Protein AF-0000000072535859 (afdb_homodimer)

Structure (mmCIF, N/CA/C/O backbone):
data_AF-0000000072535859-model_v1
#
loop_
_entity.id
_entity.type
_entity.pdbx_description
1 polymer Noggin
#
loop_
_atom_site.group_PDB
_atom_site.id
_atom_site.type_symbol
_atom_site.label_atom_id
_atom_site.label_alt_id
_atom_site.label_comp_id
_atom_site.label_asym_id
_atom_site.label_entity_id
_atom_site.label_seq_id
_atom_site.pdbx_PDB_ins_code
_atom_site.Cartn_x
_atom_site.Cartn_y
_atom_site.Cartn_z
_atom_site.occupancy
_atom_site.B_iso_or_equiv
_atom_site.auth_seq_id
_atom_site.auth_comp_id
_atom_site.auth_asym_id
_atom_site.auth_atom_id
_atom_site.pdbx_PDB_model_num
ATOM 1 N N . MET A 1 1 ? -1.59 -29.172 -15.984 1 89.69 1 MET A N 1
ATOM 2 C CA . MET A 1 1 ? -2.4 -30.266 -15.453 1 89.69 1 MET A CA 1
ATOM 3 C C . MET A 1 1 ? -1.827 -31.625 -15.859 1 89.69 1 MET A C 1
ATOM 5 O O . MET A 1 1 ? -1.022 -31.703 -16.781 1 89.69 1 MET A O 1
ATOM 9 N N . SER A 1 2 ? -2.076 -32.719 -14.914 1 86.5 2 SER A N 1
ATOM 10 C CA . SER A 1 2 ? -1.531 -34.031 -15.211 1 86.5 2 SER A CA 1
ATOM 11 C C . SER A 1 2 ? -2.514 -35.125 -14.828 1 86.5 2 SER A C 1
ATOM 13 O O . SER A 1 2 ? -3.219 -35.031 -13.828 1 86.5 2 SER A O 1
ATOM 15 N N . ILE A 1 3 ? -2.48 -36.125 -15.688 1 88.56 3 ILE A N 1
ATOM 16 C CA . ILE A 1 3 ? -3.369 -37.25 -15.43 1 88.56 3 ILE A CA 1
ATOM 17 C C . ILE A 1 3 ? -2.803 -38.094 -14.297 1 88.56 3 ILE A C 1
ATOM 19 O O . ILE A 1 3 ? -3.537 -38.531 -13.406 1 88.56 3 ILE A O 1
ATOM 23 N N . THR A 1 4 ? -1.446 -38.281 -14.398 1 86.69 4 THR A N 1
ATOM 24 C CA . THR A 1 4 ? -0.754 -39.062 -13.383 1 86.69 4 THR A CA 1
ATOM 25 C C . THR A 1 4 ? 0.005 -38.156 -12.422 1 86.69 4 THR A C 1
ATOM 27 O O . THR A 1 4 ? 0.188 -36.969 -12.695 1 86.69 4 THR A O 1
ATOM 30 N N . GLN A 1 5 ? 0.392 -38.75 -11.219 1 85.38 5 GLN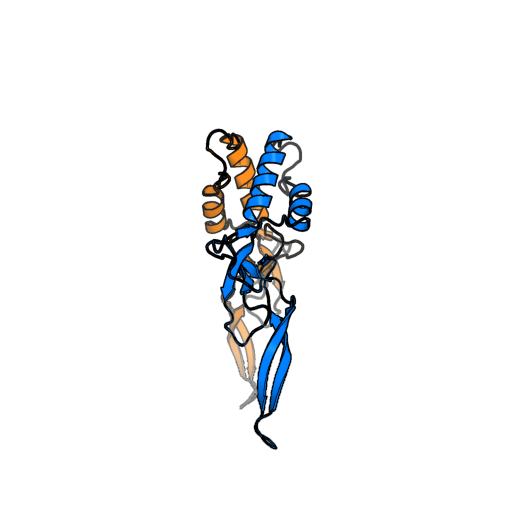 A N 1
ATOM 31 C CA . GLN A 1 5 ? 1.134 -38 -10.219 1 85.38 5 GLN A CA 1
ATOM 32 C C . GLN A 1 5 ? 2.447 -37.469 -10.789 1 85.38 5 GLN A C 1
ATOM 34 O O . GLN A 1 5 ? 3.262 -38.25 -11.297 1 85.38 5 GLN A O 1
ATOM 39 N N . PRO A 1 6 ? 2.482 -36.25 -10.688 1 83.81 6 PRO A N 1
ATOM 40 C CA . PRO A 1 6 ? 3.734 -35.656 -11.188 1 83.81 6 PRO A CA 1
ATOM 41 C C . PRO A 1 6 ? 4.949 -36.094 -10.359 1 83.81 6 PRO A C 1
ATOM 43 O O . PRO A 1 6 ? 4.816 -36.406 -9.172 1 83.81 6 PRO A O 1
ATOM 46 N N . VAL A 1 7 ? 6.07 -36.125 -10.977 1 77.25 7 VAL A N 1
ATOM 47 C CA . VAL A 1 7 ? 7.316 -36.594 -10.359 1 77.25 7 VAL A CA 1
ATOM 48 C C . VAL A 1 7 ? 7.762 -35.562 -9.312 1 77.25 7 VAL A C 1
ATOM 50 O O . VAL A 1 7 ? 8.172 -35.938 -8.211 1 77.25 7 VAL A O 1
ATOM 53 N N . HIS A 1 8 ? 7.762 -34.312 -9.672 1 69.5 8 HIS A N 1
ATOM 54 C CA . HIS A 1 8 ? 8.203 -33.312 -8.727 1 69.5 8 HIS A CA 1
ATOM 55 C C . HIS A 1 8 ? 7.016 -32.594 -8.086 1 69.5 8 HIS A C 1
ATOM 57 O O . HIS A 1 8 ? 6.461 -31.672 -8.664 1 69.5 8 HIS A O 1
ATOM 63 N N . ILE A 1 9 ? 6.555 -33.156 -7.023 1 67.44 9 ILE A N 1
ATOM 64 C CA . ILE A 1 9 ? 5.387 -32.656 -6.312 1 67.44 9 ILE A CA 1
ATOM 65 C C . ILE A 1 9 ? 5.801 -31.5 -5.391 1 67.44 9 ILE A C 1
ATOM 67 O O . ILE A 1 9 ? 4.953 -30.828 -4.797 1 67.44 9 ILE A O 1
ATOM 71 N N . HIS A 1 10 ? 7.137 -31.203 -5.531 1 66.31 10 HIS A N 1
ATOM 72 C CA . HIS A 1 10 ? 7.594 -30.172 -4.605 1 66.31 10 HIS A CA 1
ATOM 73 C C . HIS A 1 10 ? 7.234 -28.781 -5.113 1 66.31 10 HIS A C 1
ATOM 75 O O . HIS A 1 10 ? 6.941 -28.594 -6.301 1 66.31 10 HIS A O 1
ATOM 81 N N . GLU A 1 11 ? 7.137 -27.859 -4.207 1 71.31 11 GLU A N 1
ATOM 82 C CA . GLU A 1 11 ? 6.836 -26.453 -4.457 1 71.31 11 GLU A CA 1
ATOM 83 C C . GLU A 1 11 ? 7.793 -25.844 -5.484 1 71.31 11 GLU A C 1
ATOM 85 O O . GLU A 1 11 ? 9.008 -26.031 -5.379 1 71.31 11 GLU A O 1
ATOM 90 N N . ILE A 1 12 ? 7.176 -25.391 -6.648 1 74.56 12 ILE A N 1
ATOM 91 C CA . ILE A 1 12 ? 7.926 -24.625 -7.637 1 74.56 12 ILE A CA 1
ATOM 92 C C . ILE A 1 12 ? 7.641 -23.141 -7.469 1 74.56 12 ILE A C 1
ATOM 94 O O . ILE A 1 12 ? 6.48 -22.734 -7.363 1 74.56 12 ILE A O 1
ATOM 98 N N . VAL A 1 13 ? 8.703 -22.469 -7.219 1 74.69 13 VAL A N 1
ATOM 99 C CA . VAL A 1 13 ? 8.539 -21.031 -7.102 1 74.69 13 VAL A CA 1
ATOM 100 C C . VAL A 1 13 ? 8.812 -20.359 -8.453 1 74.69 13 VAL A C 1
ATOM 102 O O . VAL A 1 13 ? 9.844 -20.609 -9.078 1 74.69 13 VAL A O 1
ATOM 105 N N . SER A 1 14 ? 7.684 -19.812 -9.023 1 74.75 14 SER A N 1
ATOM 106 C CA . SER A 1 14 ? 7.844 -19.062 -10.266 1 74.75 14 SER A CA 1
ATOM 107 C C . SER A 1 14 ? 8.109 -17.594 -9.992 1 74.75 14 SER A C 1
ATOM 109 O O . SER A 1 14 ? 7.43 -16.969 -9.164 1 74.75 14 SER A O 1
ATOM 111 N N . ASN A 1 15 ? 9.273 -17.234 -10.547 1 66.38 15 ASN A N 1
ATOM 112 C CA . ASN A 1 15 ? 9.625 -15.828 -10.453 1 66.38 15 ASN A CA 1
ATOM 113 C C . ASN A 1 15 ? 9.188 -15.055 -11.695 1 66.38 15 ASN A C 1
ATOM 115 O O . ASN A 1 15 ? 10.016 -14.484 -12.406 1 66.38 15 ASN A O 1
ATOM 119 N N . LYS A 1 16 ? 7.875 -15.352 -12.062 1 70 16 LYS A N 1
ATOM 120 C CA . LYS A 1 16 ? 7.43 -14.508 -13.172 1 70 16 LYS A CA 1
ATOM 121 C C . LYS A 1 16 ? 7.66 -13.031 -12.859 1 70 16 LYS A C 1
ATOM 123 O O . LYS A 1 16 ? 7.195 -12.523 -11.836 1 70 16 LYS A O 1
ATOM 128 N N . ILE A 1 17 ? 8.625 -12.5 -13.57 1 73 17 ILE A N 1
ATOM 129 C CA . ILE A 1 17 ? 9.008 -11.102 -13.422 1 73 17 ILE A CA 1
ATOM 130 C C . ILE A 1 17 ? 7.836 -10.203 -13.812 1 73 17 ILE A C 1
ATOM 132 O O . ILE A 1 17 ? 7.266 -10.352 -14.891 1 73 17 ILE A O 1
ATOM 136 N N . ASP A 1 18 ? 7.398 -9.516 -12.867 1 81.94 18 ASP A N 1
ATOM 137 C CA . ASP A 1 18 ? 6.438 -8.461 -13.172 1 81.94 18 ASP A CA 1
ATOM 138 C C . ASP A 1 18 ? 7.09 -7.336 -13.969 1 81.94 18 ASP A C 1
ATOM 140 O O . ASP A 1 18 ? 7.816 -6.512 -13.406 1 81.94 18 ASP A O 1
ATOM 144 N N . HIS A 1 19 ? 6.801 -7.344 -15.242 1 85.94 19 HIS A N 1
ATOM 145 C CA . HIS A 1 19 ? 7.43 -6.375 -16.141 1 85.94 19 HIS A CA 1
ATOM 146 C C . HIS A 1 19 ? 7.047 -4.949 -15.75 1 85.94 19 HIS A C 1
ATOM 148 O O . HIS A 1 19 ? 7.844 -4.02 -15.93 1 85.94 19 HIS A O 1
ATOM 154 N N . LYS A 1 20 ? 5.859 -4.852 -15.352 1 88.56 20 LYS A N 1
ATOM 155 C CA . LYS A 1 20 ? 5.426 -3.521 -14.938 1 88.56 20 LYS A CA 1
ATOM 156 C C . LYS A 1 20 ? 6.242 -3.027 -13.742 1 88.56 20 LYS A C 1
ATOM 158 O O . LYS A 1 20 ? 6.625 -1.856 -13.695 1 88.56 20 LYS A O 1
ATOM 163 N N . LEU A 1 21 ? 6.488 -3.916 -12.852 1 91.75 21 LEU A N 1
ATOM 164 C CA . LEU A 1 21 ? 7.281 -3.58 -11.672 1 91.75 21 LEU A CA 1
ATOM 165 C C . LEU A 1 21 ? 8.695 -3.172 -12.078 1 91.75 21 LEU A C 1
ATOM 167 O O . LEU A 1 21 ? 9.227 -2.182 -11.562 1 91.75 21 LEU A O 1
ATOM 171 N N . VAL A 1 22 ? 9.266 -3.895 -13.055 1 91.81 22 VAL A N 1
ATOM 172 C CA . VAL A 1 22 ? 10.609 -3.615 -13.531 1 91.81 22 VAL A CA 1
ATOM 173 C C . VAL A 1 22 ? 10.641 -2.256 -14.227 1 91.81 22 VAL A C 1
ATOM 175 O O . VAL A 1 22 ? 11.547 -1.453 -13.984 1 91.81 22 VAL A O 1
ATOM 178 N N . ALA A 1 23 ? 9.68 -2.014 -14.992 1 92.75 23 ALA A N 1
ATOM 179 C CA . ALA A 1 23 ? 9.594 -0.737 -15.695 1 92.75 23 ALA A CA 1
ATOM 180 C C . ALA A 1 23 ? 9.477 0.426 -14.711 1 92.75 23 ALA A C 1
ATOM 182 O O . ALA A 1 23 ? 10.133 1.455 -14.883 1 92.75 23 ALA A O 1
ATOM 183 N N . GLU A 1 24 ? 8.656 0.211 -13.758 1 91.94 24 GLU A N 1
ATOM 184 C CA . GLU A 1 24 ? 8.477 1.247 -12.742 1 91.94 24 GLU A CA 1
ATOM 185 C C . GLU A 1 24 ? 9.766 1.507 -11.977 1 91.94 24 GLU A C 1
ATOM 187 O O . GLU A 1 24 ? 10.109 2.658 -11.695 1 91.94 24 GLU A O 1
ATOM 192 N N . ALA A 1 25 ? 10.469 0.454 -11.68 1 93.88 25 ALA A N 1
ATOM 193 C CA . ALA A 1 25 ? 11.711 0.582 -10.914 1 93.88 25 ALA A CA 1
ATOM 194 C C . ALA A 1 25 ? 12.781 1.312 -11.727 1 93.88 25 ALA A C 1
ATOM 196 O O . ALA A 1 25 ? 13.594 2.055 -11.164 1 93.88 25 ALA A O 1
ATOM 197 N N . ARG A 1 26 ? 12.727 1.155 -12.984 1 91.12 26 ARG A N 1
ATOM 198 C CA . ARG A 1 26 ? 13.719 1.779 -13.859 1 91.12 26 ARG A CA 1
ATOM 199 C C . ARG A 1 26 ? 13.453 3.273 -14.008 1 91.12 26 ARG A C 1
ATOM 201 O O . ARG A 1 26 ? 14.359 4.043 -14.32 1 91.12 26 ARG A O 1
ATOM 208 N N . HIS A 1 27 ? 12.227 3.621 -13.703 1 88.88 27 HIS A N 1
ATOM 209 C CA . HIS A 1 27 ? 11.859 5.016 -13.922 1 88.88 27 HIS A CA 1
ATOM 210 C C . HIS A 1 27 ? 11.766 5.777 -12.602 1 88.88 27 HIS A C 1
ATOM 212 O O . HIS A 1 27 ? 11.336 6.93 -12.57 1 88.88 27 HIS A O 1
ATOM 218 N N . VAL A 1 28 ? 12.148 5.117 -11.648 1 86.94 28 VAL A N 1
ATOM 219 C CA . VAL A 1 28 ? 12.07 5.793 -10.359 1 86.94 28 VAL A CA 1
ATOM 220 C C . VAL A 1 28 ? 13.062 6.949 -10.32 1 86.94 28 VAL A C 1
ATOM 222 O O . VAL A 1 28 ? 14.203 6.812 -10.773 1 86.94 28 VAL A O 1
ATOM 225 N N . ASN A 1 29 ? 12.57 8.109 -9.906 1 84.12 29 ASN A N 1
ATOM 226 C CA . ASN A 1 29 ? 13.391 9.305 -9.703 1 84.12 29 ASN A CA 1
ATOM 227 C C . ASN A 1 29 ? 13.898 9.398 -8.273 1 84.12 29 ASN A C 1
ATOM 229 O O . ASN A 1 29 ? 13.109 9.539 -7.336 1 84.12 29 ASN A O 1
ATOM 233 N N . PHE A 1 30 ? 15.25 9.352 -8.133 1 87 30 PHE A N 1
ATOM 234 C CA . PHE A 1 30 ? 15.836 9.336 -6.793 1 87 30 PHE A CA 1
ATOM 235 C C . PHE A 1 30 ? 16.203 10.742 -6.34 1 87 30 PHE A C 1
ATOM 237 O O . PHE A 1 30 ? 16.844 10.922 -5.309 1 87 30 PHE A O 1
ATOM 244 N N . THR A 1 31 ? 15.695 11.711 -7.098 1 82.06 31 THR A N 1
ATOM 245 C CA . THR A 1 31 ? 15.922 13.094 -6.684 1 82.06 31 THR A CA 1
ATOM 246 C C . THR A 1 31 ? 15.094 13.43 -5.445 1 82.06 31 THR A C 1
ATOM 248 O O . THR A 1 31 ? 13.938 13.023 -5.344 1 82.06 31 THR A O 1
ATOM 251 N N . ILE A 1 32 ? 15.789 14.086 -4.523 1 75.75 32 ILE A N 1
ATOM 252 C CA . ILE A 1 32 ? 15.094 14.516 -3.312 1 75.75 32 ILE A CA 1
ATOM 253 C C . ILE A 1 32 ? 14.352 15.82 -3.574 1 75.75 32 ILE A C 1
ATOM 255 O O . ILE A 1 32 ? 14.969 16.828 -3.92 1 75.75 32 ILE A O 1
ATOM 259 N N . PRO A 1 33 ? 13.07 15.711 -3.383 1 73.25 33 PRO A N 1
ATOM 260 C CA . PRO A 1 33 ? 12.312 16.938 -3.637 1 73.25 33 PRO A CA 1
ATOM 261 C C . PRO A 1 33 ? 12.711 18.078 -2.713 1 73.25 33 PRO A C 1
ATOM 263 O O . PRO A 1 33 ? 12.992 17.859 -1.531 1 73.25 33 PRO A O 1
ATOM 266 N N . GLY A 1 34 ? 12.688 19.297 -3.297 1 73.44 34 GLY A N 1
ATOM 267 C CA . GLY A 1 34 ? 12.945 20.484 -2.506 1 73.44 34 GLY A CA 1
ATOM 268 C C . GLY A 1 34 ? 14.43 20.766 -2.326 1 73.44 34 GLY A C 1
ATOM 269 O O . GLY A 1 34 ? 14.805 21.797 -1.741 1 73.44 34 GLY A O 1
ATOM 270 N N . VAL A 1 35 ? 15.141 19.797 -2.58 1 79.12 35 VAL A N 1
ATOM 271 C CA . VAL A 1 35 ? 16.578 20 -2.443 1 79.12 35 VAL A CA 1
ATOM 272 C C . VAL A 1 35 ? 17.156 20.547 -3.748 1 79.12 35 VAL A C 1
ATOM 274 O O . VAL A 1 35 ? 16.906 20 -4.824 1 79.12 35 VAL A O 1
ATOM 277 N N . PRO A 1 36 ? 17.781 21.656 -3.582 1 86.5 36 PRO A N 1
ATOM 278 C CA . PRO A 1 36 ? 18.406 22.203 -4.789 1 86.5 36 PRO A CA 1
ATOM 279 C C . PRO A 1 36 ? 19.328 21.219 -5.477 1 86.5 36 PRO A C 1
ATOM 281 O O . PRO A 1 36 ? 19.875 20.312 -4.82 1 86.5 36 PRO A O 1
ATOM 284 N N . ASN A 1 37 ? 19.469 21.344 -6.734 1 84.31 37 ASN A N 1
ATOM 285 C CA . ASN A 1 37 ? 20.281 20.438 -7.539 1 84.31 37 ASN A CA 1
ATOM 286 C C . ASN A 1 37 ? 21.703 20.312 -6.988 1 84.31 37 ASN A C 1
ATOM 288 O O . ASN A 1 37 ? 22.281 19.234 -7.027 1 84.31 37 ASN A O 1
ATOM 292 N N . SER A 1 38 ? 22.234 21.391 -6.516 1 87.81 38 SER A N 1
ATOM 293 C CA . SER A 1 38 ? 23.609 21.391 -6.02 1 87.81 38 SER A CA 1
ATOM 294 C C . SER A 1 38 ? 23.734 20.531 -4.758 1 87.81 38 SER A C 1
ATOM 296 O O . SER A 1 38 ? 24.828 20.078 -4.414 1 87.81 38 SER A O 1
ATOM 298 N N . LYS A 1 39 ? 22.625 20.297 -4.113 1 86.06 39 LYS A N 1
ATOM 299 C CA . LYS A 1 39 ? 22.672 19.578 -2.842 1 86.06 39 LYS A CA 1
ATOM 300 C C . LYS A 1 39 ? 22.062 18.188 -2.979 1 86.06 39 LYS A C 1
ATOM 302 O O . LYS A 1 39 ? 21.891 17.484 -1.983 1 86.06 39 LYS A O 1
ATOM 307 N N . GLN A 1 40 ? 21.844 17.844 -4.172 1 86.56 40 GLN A N 1
ATOM 308 C CA . GLN A 1 40 ? 21.359 16.5 -4.414 1 86.56 40 GLN A CA 1
ATOM 309 C C . GLN A 1 40 ? 22.469 15.469 -4.219 1 86.56 40 GLN A C 1
ATOM 311 O O . GLN A 1 40 ? 23.625 15.719 -4.551 1 86.56 40 GLN A O 1
ATOM 316 N N . PRO A 1 41 ? 22.078 14.367 -3.551 1 84.69 41 PRO A N 1
ATOM 317 C CA . PRO A 1 41 ? 23.078 13.305 -3.49 1 84.69 41 PRO A CA 1
ATOM 318 C C . PRO A 1 41 ? 23.516 12.836 -4.875 1 84.69 41 PRO A C 1
ATOM 320 O O . PRO A 1 41 ? 22.719 12.82 -5.812 1 84.69 41 PRO A O 1
ATOM 323 N N . ASN A 1 42 ? 24.766 12.555 -5.023 1 84.25 42 ASN A N 1
ATOM 324 C CA . ASN A 1 42 ? 25.297 12.008 -6.273 1 84.25 42 ASN A CA 1
ATOM 325 C C . ASN A 1 42 ? 24.984 10.516 -6.406 1 84.25 42 ASN A C 1
ATOM 327 O O . ASN A 1 42 ? 25.578 9.695 -5.691 1 84.25 42 ASN A O 1
ATOM 331 N N . ILE A 1 43 ? 24.109 10.25 -7.238 1 87.56 43 ILE A N 1
ATOM 332 C CA . ILE A 1 43 ? 23.766 8.852 -7.461 1 87.56 43 ILE A CA 1
ATOM 333 C C . ILE A 1 43 ? 24.438 8.344 -8.734 1 87.56 43 ILE A C 1
ATOM 335 O O . ILE A 1 43 ? 24.078 8.766 -9.836 1 87.56 43 ILE A O 1
ATOM 339 N N . THR A 1 44 ? 25.375 7.496 -8.531 1 88 44 THR A N 1
ATOM 340 C CA . THR A 1 44 ? 26.078 6.902 -9.664 1 88 44 THR A CA 1
ATOM 341 C C . THR A 1 44 ? 25.234 5.82 -10.328 1 88 44 THR A C 1
ATOM 343 O O . THR A 1 44 ? 24.219 5.391 -9.766 1 88 44 THR A O 1
ATOM 346 N N . SER A 1 45 ? 25.703 5.445 -11.547 1 88.44 45 SER A N 1
ATOM 347 C CA . SER A 1 45 ? 25 4.387 -12.266 1 88.44 45 SER A CA 1
ATOM 348 C C . SER A 1 45 ? 25.016 3.08 -11.484 1 88.44 45 SER A C 1
ATOM 350 O O . SER A 1 45 ? 24.047 2.32 -11.516 1 88.44 45 SER A O 1
ATOM 352 N N . ALA A 1 46 ? 26.047 2.805 -10.773 1 85.12 46 ALA A N 1
ATOM 353 C CA . ALA A 1 46 ? 26.172 1.596 -9.961 1 85.12 46 ALA A CA 1
ATOM 354 C C . ALA A 1 46 ? 25.172 1.621 -8.797 1 85.12 46 ALA A C 1
ATOM 356 O O . ALA A 1 46 ? 24.531 0.615 -8.508 1 85.12 46 ALA A O 1
ATOM 357 N N . MET A 1 47 ? 25.047 2.783 -8.195 1 87.31 47 MET A N 1
ATOM 358 C CA . MET A 1 47 ? 24.094 2.934 -7.094 1 87.31 47 MET A CA 1
ATOM 359 C C . MET A 1 47 ? 22.656 2.77 -7.582 1 87.31 47 MET A C 1
ATOM 361 O O . MET A 1 47 ? 21.844 2.098 -6.941 1 87.31 47 MET A O 1
ATOM 365 N N . LEU A 1 48 ? 22.5 3.365 -8.711 1 89.44 48 LEU A N 1
ATOM 366 C CA . LEU A 1 48 ? 21.172 3.309 -9.305 1 89.44 48 LEU A CA 1
ATOM 367 C C . LEU A 1 48 ? 20.75 1.864 -9.555 1 89.44 48 LEU A C 1
ATOM 369 O O . LEU A 1 48 ? 19.609 1.479 -9.258 1 89.44 48 LEU A O 1
ATOM 373 N N . SER A 1 49 ? 21.625 1.169 -10.109 1 88.5 49 SER A N 1
ATOM 374 C CA . SER A 1 49 ? 21.328 -0.227 -10.422 1 88.5 49 SER A CA 1
ATOM 375 C C . SER A 1 49 ? 21.031 -1.025 -9.156 1 88.5 49 SER A C 1
ATOM 377 O O . SER A 1 49 ? 20.094 -1.828 -9.133 1 88.5 49 SER A O 1
ATOM 379 N N . VAL A 1 50 ? 21.766 -0.829 -8.125 1 88.44 50 VAL A N 1
ATOM 380 C CA . VAL A 1 50 ? 21.578 -1.547 -6.875 1 88.44 50 VAL A CA 1
ATOM 381 C C . VAL A 1 50 ? 20.219 -1.171 -6.266 1 8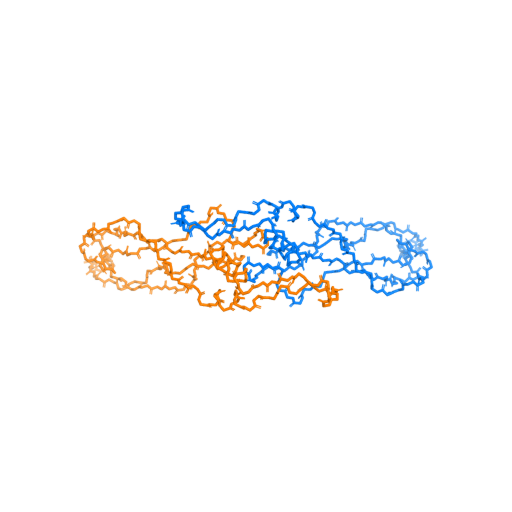8.44 50 VAL A C 1
ATOM 383 O O . VAL A 1 50 ? 19.5 -2.035 -5.77 1 88.44 50 VAL A O 1
ATOM 386 N N . PHE A 1 51 ? 19.953 0.153 -6.32 1 91.38 51 PHE A N 1
ATOM 387 C CA . PHE A 1 51 ? 18.688 0.624 -5.77 1 91.38 51 PHE A CA 1
ATOM 388 C C . PHE A 1 51 ? 17.5 0.027 -6.527 1 91.38 51 PHE A C 1
ATOM 390 O O . PHE A 1 51 ? 16.547 -0.47 -5.922 1 91.38 51 PHE A O 1
ATOM 397 N N . GLN A 1 52 ? 17.625 0.028 -7.809 1 91.94 52 GLN A N 1
ATOM 398 C CA . GLN A 1 52 ? 16.562 -0.498 -8.648 1 91.94 52 GLN A CA 1
ATOM 399 C C . GLN A 1 52 ? 16.375 -1.995 -8.422 1 91.94 52 GLN A C 1
ATOM 401 O O . GLN A 1 52 ? 15.242 -2.484 -8.375 1 91.94 52 GLN A O 1
ATOM 406 N N . ASP A 1 53 ? 17.438 -2.693 -8.305 1 89.56 53 ASP A N 1
ATOM 407 C CA . ASP A 1 53 ? 17.344 -4.129 -8.039 1 89.56 53 ASP A CA 1
ATOM 408 C C . ASP A 1 53 ? 16.656 -4.402 -6.711 1 89.56 53 ASP A C 1
ATOM 410 O O . ASP A 1 53 ? 15.859 -5.344 -6.602 1 89.56 53 ASP A O 1
ATOM 414 N N . TRP A 1 54 ? 17.062 -3.646 -5.719 1 90.75 54 TRP A N 1
ATOM 415 C CA . TRP A 1 54 ? 16.406 -3.805 -4.426 1 90.75 54 TRP A CA 1
ATOM 416 C C . TRP A 1 54 ? 14.906 -3.547 -4.539 1 90.75 54 TRP A C 1
ATOM 418 O O . TRP A 1 54 ? 14.094 -4.293 -3.979 1 90.75 54 TRP A O 1
ATOM 428 N N . LEU A 1 55 ? 14.516 -2.504 -5.215 1 92.69 55 LEU A N 1
ATOM 429 C CA . LEU A 1 55 ? 13.109 -2.164 -5.383 1 92.69 55 LEU A CA 1
ATOM 430 C C . LEU A 1 55 ? 12.352 -3.299 -6.07 1 92.69 55 LEU A C 1
ATOM 432 O O . LEU A 1 55 ? 11.242 -3.652 -5.66 1 92.69 55 LEU A O 1
ATOM 436 N N . ILE A 1 56 ? 12.977 -3.842 -7.129 1 92.44 56 ILE A N 1
ATOM 437 C CA . ILE A 1 56 ? 12.344 -4.93 -7.863 1 92.44 56 ILE A CA 1
ATOM 438 C C . ILE A 1 56 ? 12.172 -6.141 -6.949 1 92.44 56 ILE A C 1
ATOM 440 O O . ILE A 1 56 ? 11.102 -6.754 -6.918 1 92.44 56 ILE A O 1
ATOM 444 N N . GLN A 1 57 ? 13.141 -6.426 -6.211 1 89.25 57 GLN A N 1
ATOM 445 C CA . GLN A 1 57 ? 13.07 -7.57 -5.312 1 89.25 57 GLN A CA 1
ATOM 446 C C . GLN A 1 57 ? 12.016 -7.355 -4.227 1 89.25 57 GLN A C 1
ATOM 448 O O . GLN A 1 57 ? 11.25 -8.266 -3.914 1 89.25 57 GLN A O 1
ATOM 453 N N . ARG A 1 58 ? 12.047 -6.203 -3.707 1 89.94 58 ARG A N 1
ATOM 454 C CA . ARG A 1 58 ? 11.117 -5.879 -2.627 1 89.94 58 ARG A CA 1
ATOM 455 C C . ARG A 1 58 ? 9.672 -5.973 -3.1 1 89.94 58 ARG A C 1
ATOM 457 O O . ARG A 1 58 ? 8.805 -6.457 -2.371 1 89.94 58 ARG A O 1
ATOM 464 N N . GLY A 1 59 ? 9.422 -5.508 -4.301 1 92.25 59 GLY A N 1
ATOM 465 C CA . GLY A 1 59 ? 8.055 -5.438 -4.805 1 92.25 59 GLY A CA 1
ATOM 466 C C . GLY A 1 59 ? 7.625 -6.695 -5.535 1 92.25 59 GLY A C 1
ATOM 467 O O . GLY A 1 59 ? 6.504 -6.77 -6.047 1 92.25 59 GLY A O 1
ATOM 468 N N . SER A 1 60 ? 8.508 -7.68 -5.59 1 91.81 60 SER A N 1
ATOM 469 C CA . SER A 1 60 ? 8.203 -8.898 -6.328 1 91.81 60 SER A CA 1
ATOM 470 C C . SER A 1 60 ? 7.383 -9.867 -5.484 1 91.81 60 SER A C 1
ATOM 472 O O . SER A 1 60 ? 7.625 -10.008 -4.285 1 91.81 60 SER A O 1
ATOM 474 N N . CYS A 1 61 ? 6.469 -10.508 -6.156 1 92.44 61 CYS A N 1
ATOM 475 C CA . CYS A 1 61 ? 5.625 -11.516 -5.527 1 92.44 61 CYS A CA 1
ATOM 476 C C . CYS A 1 61 ? 5.656 -12.82 -6.316 1 92.44 61 CYS A C 1
ATOM 478 O O . CYS A 1 61 ? 4.816 -13.039 -7.195 1 92.44 61 CYS A O 1
ATOM 480 N N . PRO A 1 62 ? 6.551 -13.625 -5.977 1 90.31 62 PRO A N 1
ATOM 481 C CA . PRO A 1 62 ? 6.617 -14.898 -6.688 1 90.31 62 PRO A CA 1
ATOM 482 C C . PRO A 1 62 ? 5.422 -15.805 -6.391 1 90.31 62 PRO A C 1
ATOM 484 O O . PRO A 1 62 ? 4.863 -15.758 -5.293 1 90.31 62 PRO A O 1
ATOM 487 N N . VAL A 1 63 ? 5.148 -16.594 -7.375 1 91.19 63 VAL A N 1
ATOM 488 C CA . VAL A 1 63 ? 4.07 -17.562 -7.207 1 91.19 63 VAL A CA 1
ATOM 489 C C . VAL A 1 63 ? 4.648 -18.922 -6.848 1 91.19 63 VAL A C 1
ATOM 491 O O . VAL A 1 63 ? 5.613 -19.375 -7.465 1 91.19 63 VAL A O 1
ATOM 494 N N . HIS A 1 64 ? 4.094 -19.453 -5.828 1 89.94 64 HIS A N 1
ATOM 495 C CA . HIS A 1 64 ? 4.461 -20.812 -5.43 1 89.94 64 HIS A CA 1
ATOM 496 C C . HIS A 1 64 ? 3.482 -21.844 -5.992 1 89.94 64 HIS A C 1
ATOM 498 O O . HIS A 1 64 ? 2.268 -21.641 -5.945 1 89.94 64 HIS A O 1
ATOM 504 N N . PHE A 1 65 ? 4.129 -22.875 -6.578 1 90.94 65 PHE A N 1
ATOM 505 C CA . PHE A 1 65 ? 3.277 -23.859 -7.215 1 90.94 65 PHE A CA 1
ATOM 506 C C . PHE A 1 65 ? 3.381 -25.203 -6.496 1 90.94 65 PHE A C 1
ATOM 508 O O . PHE A 1 65 ? 4.465 -25.594 -6.062 1 90.94 65 PHE A O 1
ATOM 515 N N . LEU A 1 66 ? 2.248 -25.781 -6.344 1 88.75 66 LEU A N 1
ATOM 516 C CA . LEU A 1 66 ? 2.166 -27.156 -5.848 1 88.75 66 LEU A CA 1
ATOM 517 C C . LEU A 1 66 ? 1.147 -27.953 -6.641 1 88.75 66 LEU A C 1
ATOM 519 O O . LEU A 1 66 ? 0.155 -27.406 -7.125 1 88.75 66 LEU A O 1
ATOM 523 N N . TRP A 1 67 ? 1.498 -29.188 -6.746 1 91.06 67 TRP A N 1
ATOM 524 C CA . TRP A 1 67 ? 0.538 -30.062 -7.406 1 91.06 67 TRP A CA 1
ATOM 525 C C . TRP A 1 67 ? -0.535 -30.531 -6.426 1 91.06 67 TRP A C 1
ATOM 527 O O . TRP A 1 67 ? -0.224 -30.969 -5.316 1 91.06 67 TRP A O 1
ATOM 537 N N . GLU A 1 68 ? -1.729 -30.422 -6.82 1 90.56 68 GLU A N 1
ATOM 538 C CA . GLU A 1 68 ? -2.859 -30.859 -6.008 1 90.56 68 GLU A CA 1
ATOM 539 C C . GLU A 1 68 ? -3.594 -32.031 -6.656 1 90.56 68 GLU A C 1
ATOM 541 O O . GLU A 1 68 ? -3.885 -32 -7.855 1 90.56 68 GLU A O 1
ATOM 546 N N . ASP A 1 69 ? -3.863 -33.062 -5.809 1 93.94 69 ASP A N 1
ATOM 547 C CA . ASP A 1 69 ? -4.688 -34.188 -6.254 1 93.94 69 ASP A CA 1
ATOM 548 C C . ASP A 1 69 ? -6.172 -33.875 -6.031 1 93.94 69 ASP A C 1
ATOM 550 O O . ASP A 1 69 ? -6.641 -33.875 -4.891 1 93.94 69 ASP A O 1
ATOM 554 N N . LEU A 1 70 ? -6.926 -33.719 -7.008 1 95.25 70 LEU A N 1
ATOM 555 C CA . LEU A 1 70 ? -8.344 -33.375 -6.887 1 95.25 70 LEU A CA 1
ATOM 556 C C . LEU A 1 70 ? -9.18 -34.656 -6.68 1 95.25 70 LEU A C 1
ATOM 558 O O . LEU A 1 70 ? -10.344 -34.562 -6.281 1 95.25 70 LEU A O 1
ATOM 562 N N . GLY A 1 71 ? -8.555 -35.75 -6.84 1 95.25 71 GLY A N 1
ATOM 563 C CA . GLY A 1 71 ? -9.266 -37 -6.645 1 95.25 71 GLY A CA 1
ATOM 564 C C . GLY A 1 71 ? -9.633 -37.688 -7.949 1 95.25 71 GLY A C 1
ATOM 565 O O . GLY A 1 71 ? -9.484 -37.125 -9.023 1 95.25 71 GLY A O 1
ATOM 566 N N . ILE A 1 72 ? -10.211 -38.875 -7.805 1 95.12 72 ILE A N 1
ATOM 567 C CA . ILE A 1 72 ? -10.453 -39.812 -8.914 1 95.12 72 IL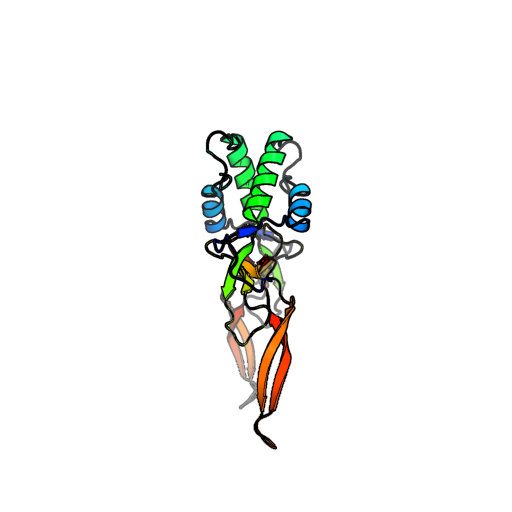E A CA 1
ATOM 568 C C . ILE A 1 72 ? -11.648 -39.312 -9.734 1 95.12 72 ILE A C 1
ATOM 570 O O . ILE A 1 72 ? -11.805 -39.688 -10.898 1 95.12 72 ILE A O 1
ATOM 574 N N . ASN A 1 73 ? -12.43 -38.469 -9.109 1 95.81 73 ASN A N 1
ATOM 575 C CA . ASN A 1 73 ? -13.625 -38 -9.805 1 95.81 73 ASN A CA 1
ATOM 576 C C . ASN A 1 73 ? -13.328 -36.781 -10.68 1 95.81 73 ASN A C 1
ATOM 578 O O . ASN A 1 73 ? -14.234 -36.219 -11.297 1 95.81 73 ASN A O 1
ATOM 582 N N . PHE A 1 74 ? -12.125 -36.438 -10.734 1 96.94 74 PHE A N 1
ATOM 583 C CA . PHE A 1 74 ? -11.727 -35.312 -11.539 1 96.94 74 PHE A CA 1
ATOM 584 C C . PHE A 1 74 ? -10.758 -35.719 -12.641 1 96.94 74 PHE A C 1
ATOM 586 O O . PHE A 1 74 ? -9.922 -36.594 -12.43 1 96.94 74 PHE A O 1
ATOM 593 N N . TRP A 1 75 ? -10.867 -35.062 -13.844 1 95.69 75 TRP A N 1
ATOM 594 C CA . TRP A 1 75 ? -9.93 -35.281 -14.945 1 95.69 75 TRP A CA 1
ATOM 595 C C . TRP A 1 75 ? -9.578 -33.938 -15.609 1 95.69 75 TRP A C 1
ATOM 597 O O . TRP A 1 75 ? -10.461 -33.219 -16.078 1 95.69 75 TRP A O 1
ATOM 607 N N . PRO A 1 76 ? -8.219 -33.625 -15.859 1 95.31 76 PRO A N 1
ATOM 608 C CA . PRO A 1 76 ? -7.156 -34.438 -15.219 1 95.31 76 PRO A CA 1
ATOM 609 C C . PRO A 1 76 ? -7.172 -34.312 -13.695 1 95.31 76 PRO A C 1
ATOM 611 O O . PRO A 1 76 ? -7.723 -33.344 -13.148 1 95.31 76 PRO A O 1
ATOM 614 N N . ARG A 1 77 ? -6.621 -35.281 -13.055 1 94.62 77 ARG A N 1
ATOM 615 C CA . ARG A 1 77 ? -6.699 -35.438 -11.609 1 94.62 77 ARG A CA 1
ATOM 616 C C . ARG A 1 77 ? -5.773 -34.438 -10.906 1 94.62 77 ARG A C 1
ATOM 618 O O . ARG A 1 77 ? -6.129 -33.875 -9.867 1 94.62 77 ARG A O 1
ATOM 625 N N . TRP A 1 78 ? -4.59 -34.281 -11.453 1 93.75 78 TRP A N 1
ATOM 626 C CA . TRP A 1 78 ? -3.576 -33.438 -10.812 1 93.75 78 TRP A CA 1
ATOM 627 C C . TRP A 1 78 ? -3.545 -32.062 -11.438 1 93.75 78 TRP A C 1
ATOM 629 O O . TRP A 1 78 ? -3.406 -31.922 -12.656 1 93.75 78 TRP A O 1
ATOM 639 N N . VAL A 1 79 ? -3.771 -31.078 -10.531 1 92.31 79 VAL A N 1
ATOM 640 C CA . VAL A 1 79 ? -3.746 -29.688 -10.984 1 92.31 79 VAL A CA 1
ATOM 641 C C . VAL A 1 79 ? -2.637 -28.938 -10.258 1 92.31 79 VAL A C 1
ATOM 643 O O . VAL A 1 79 ? -2.473 -29.078 -9.047 1 92.31 79 VAL A O 1
ATOM 646 N N . LYS A 1 80 ? -1.896 -28.203 -11.055 1 90.25 80 LYS A N 1
ATOM 647 C CA . LYS A 1 80 ? -0.883 -27.312 -10.469 1 90.25 80 LYS A CA 1
ATOM 648 C C . LYS A 1 80 ? -1.515 -26.062 -9.898 1 90.25 80 LYS A C 1
ATOM 650 O O . LYS A 1 80 ? -2.023 -25.219 -10.641 1 90.25 80 LYS A O 1
ATOM 655 N N . ARG A 1 81 ? -1.462 -25.969 -8.656 1 88 81 ARG A N 1
ATOM 656 C CA . ARG A 1 81 ? -2.078 -24.828 -7.977 1 88 81 ARG A CA 1
ATOM 657 C C . ARG A 1 81 ? -1.023 -23.828 -7.52 1 88 81 ARG A C 1
ATOM 659 O O . ARG A 1 81 ? -0.037 -24.203 -6.883 1 88 81 ARG A O 1
ATOM 666 N N . GLY A 1 82 ? -1.28 -22.609 -7.871 1 89.75 82 GLY A N 1
ATOM 667 C CA . GLY A 1 82 ? -0.421 -21.531 -7.414 1 89.75 82 GLY A CA 1
ATOM 668 C C . GLY A 1 82 ? -0.953 -20.828 -6.18 1 89.75 82 GLY A C 1
ATOM 669 O O . GLY A 1 82 ? -2.164 -20.797 -5.949 1 89.75 82 GLY A O 1
ATOM 670 N N . PHE A 1 83 ? -0.082 -20.328 -5.398 1 90.88 83 PHE A N 1
ATOM 671 C CA . PHE A 1 83 ? -0.477 -19.5 -4.262 1 90.88 83 PHE A CA 1
ATOM 672 C C . PHE A 1 83 ? 0.595 -18.453 -3.951 1 90.88 83 PHE A C 1
ATOM 674 O O . PHE A 1 83 ? 1.745 -18.594 -4.371 1 90.88 83 PHE A O 1
ATOM 681 N N . CYS A 1 84 ? 0.168 -17.406 -3.256 1 92.06 84 CYS A N 1
ATOM 682 C CA . CYS A 1 84 ? 1.056 -16.312 -2.881 1 92.06 84 CYS A CA 1
ATOM 683 C C . CYS A 1 84 ? 1.452 -16.406 -1.413 1 92.06 84 CYS A C 1
ATOM 685 O O . CYS A 1 84 ? 0.621 -16.719 -0.561 1 92.06 84 CYS A O 1
ATOM 687 N N . VAL A 1 85 ? 2.715 -16.219 -1.162 1 88.12 85 VAL A N 1
ATOM 688 C CA . VAL A 1 85 ? 3.195 -16.203 0.215 1 88.12 85 VAL A CA 1
ATOM 689 C C . VAL A 1 85 ? 3.213 -14.773 0.744 1 88.12 85 VAL A C 1
ATOM 691 O O . VAL A 1 85 ? 3.781 -13.875 0.112 1 88.12 85 VAL A O 1
ATOM 694 N N . ASP A 1 86 ? 2.521 -14.57 1.829 1 84.38 86 ASP A N 1
ATOM 695 C CA . ASP A 1 86 ? 2.379 -13.227 2.363 1 84.38 86 ASP A CA 1
ATOM 696 C C . ASP A 1 86 ? 2.953 -13.125 3.775 1 84.38 86 ASP A C 1
ATOM 698 O O . ASP A 1 86 ? 2.217 -12.891 4.734 1 84.38 86 ASP A O 1
ATOM 702 N N . GLU A 1 87 ? 4.238 -13.312 3.973 1 83.44 87 GLU A N 1
ATOM 703 C CA . GLU A 1 87 ? 4.859 -13.234 5.293 1 83.44 87 GLU A CA 1
ATOM 704 C C . GLU A 1 87 ? 5.223 -11.797 5.648 1 83.44 87 GLU A C 1
ATOM 706 O O . GLU A 1 87 ? 5.016 -11.367 6.785 1 83.44 87 GLU A O 1
ATOM 711 N N . ASP A 1 88 ? 5.738 -11.078 4.699 1 87.56 88 ASP A N 1
ATOM 712 C CA . ASP A 1 88 ? 6.137 -9.695 4.926 1 87.56 88 ASP A CA 1
ATOM 713 C C . ASP A 1 88 ? 5.504 -8.766 3.895 1 87.56 88 ASP A C 1
ATOM 715 O O . ASP A 1 88 ? 5.047 -9.211 2.842 1 87.56 88 ASP A O 1
ATOM 719 N N . SER A 1 89 ? 5.484 -7.492 4.309 1 93 89 SER A N 1
ATOM 720 C CA . SER A 1 89 ? 4.977 -6.52 3.348 1 93 89 SER A CA 1
ATOM 721 C C . SER A 1 89 ? 5.84 -6.477 2.092 1 93 89 SER A C 1
ATOM 723 O O . SER A 1 89 ? 7.066 -6.582 2.172 1 93 89 SER A O 1
ATOM 725 N N . CYS A 1 90 ? 5.262 -6.367 0.976 1 94.31 90 CYS A N 1
ATOM 726 C CA . CYS A 1 90 ? 5.973 -6.332 -0.297 1 94.31 90 CYS A CA 1
ATOM 727 C C . CYS A 1 90 ? 6.227 -4.898 -0.74 1 94.31 90 CYS A C 1
ATOM 729 O O . CYS A 1 90 ? 6.633 -4.66 -1.879 1 94.31 90 CYS A O 1
ATOM 731 N N . SER A 1 91 ? 5.898 -3.93 0.131 1 94.88 91 SER A N 1
ATOM 732 C CA . SER A 1 91 ? 6.016 -2.533 -0.278 1 94.88 91 SER A CA 1
ATOM 733 C C . SER A 1 91 ? 6.895 -1.746 0.688 1 94.88 91 SER A C 1
ATOM 735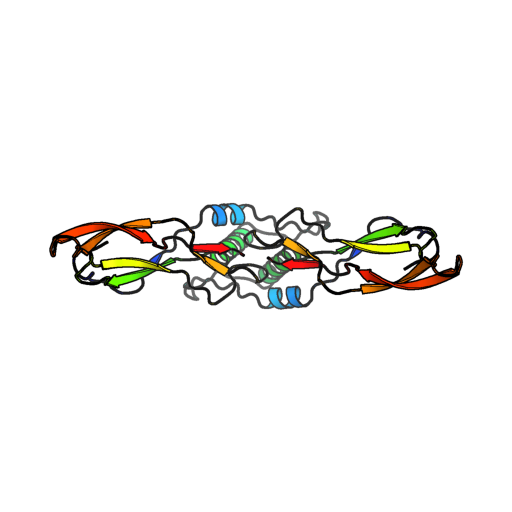 O O . SER A 1 91 ? 7.191 -2.215 1.789 1 94.88 91 SER A O 1
ATOM 737 N N . TRP A 1 92 ? 7.293 -0.575 0.105 1 93.5 92 TRP A N 1
ATOM 738 C CA . TRP A 1 92 ? 7.844 0.495 0.932 1 93.5 92 TRP A CA 1
ATOM 739 C C . TRP A 1 92 ? 6.984 1.753 0.833 1 93.5 92 TRP A C 1
ATOM 741 O O . TRP A 1 92 ? 6.703 2.236 -0.266 1 93.5 92 TRP A O 1
ATOM 751 N N . PRO A 1 93 ? 6.699 2.287 1.975 1 94.19 93 PRO A N 1
ATOM 752 C CA . PRO A 1 93 ? 6.719 1.689 3.312 1 94.19 93 PRO A CA 1
ATOM 753 C C . PRO A 1 93 ? 5.844 0.442 3.412 1 94.19 93 PRO A C 1
ATOM 755 O O . PRO A 1 93 ? 5.074 0.148 2.494 1 94.19 93 PRO A O 1
ATOM 758 N N . PRO A 1 94 ? 6.012 -0.33 4.551 1 93.06 94 PRO A N 1
ATOM 759 C CA . PRO A 1 94 ? 5.199 -1.544 4.672 1 93.06 94 PRO A CA 1
ATOM 760 C C . PRO A 1 94 ? 3.703 -1.253 4.695 1 93.06 94 PRO A C 1
ATOM 762 O O . PRO A 1 94 ? 3.271 -0.271 5.309 1 93.06 94 PRO A O 1
ATOM 765 N N . GLY A 1 95 ? 2.918 -2.035 3.918 1 93.38 95 GLY A N 1
ATOM 766 C CA . GLY A 1 95 ? 1.476 -1.853 3.914 1 93.38 95 GLY A CA 1
ATOM 767 C C . GLY A 1 95 ? 0.771 -2.691 2.863 1 93.38 95 GLY A C 1
ATOM 768 O O . GLY A 1 95 ? -0.425 -2.965 2.98 1 93.38 95 GLY A O 1
ATOM 769 N N . MET A 1 96 ? 1.513 -2.98 1.873 1 95.62 96 MET A N 1
ATOM 770 C CA . MET A 1 96 ? 0.936 -3.811 0.819 1 95.62 96 MET A CA 1
ATOM 771 C C . MET A 1 96 ? 1.379 -5.262 0.964 1 95.62 96 MET A C 1
ATOM 773 O O . MET A 1 96 ? 2.365 -5.551 1.646 1 95.62 96 MET A O 1
ATOM 777 N N . HIS A 1 97 ? 0.564 -6.164 0.294 1 95.94 97 HIS A N 1
ATOM 778 C CA . HIS A 1 97 ? 0.815 -7.594 0.429 1 95.94 97 HIS A CA 1
ATOM 779 C C . HIS A 1 97 ? 0.684 -8.305 -0.914 1 95.94 97 HIS A C 1
ATOM 781 O O . HIS A 1 97 ? 0.092 -7.766 -1.852 1 95.94 97 HIS A O 1
ATOM 787 N N . CYS A 1 98 ? 1.343 -9.43 -0.918 1 94.69 98 CYS A N 1
ATOM 788 C CA . CYS A 1 98 ? 1.239 -10.227 -2.137 1 94.69 98 CYS A CA 1
ATOM 789 C C . CYS A 1 98 ? -0.096 -10.961 -2.199 1 94.69 98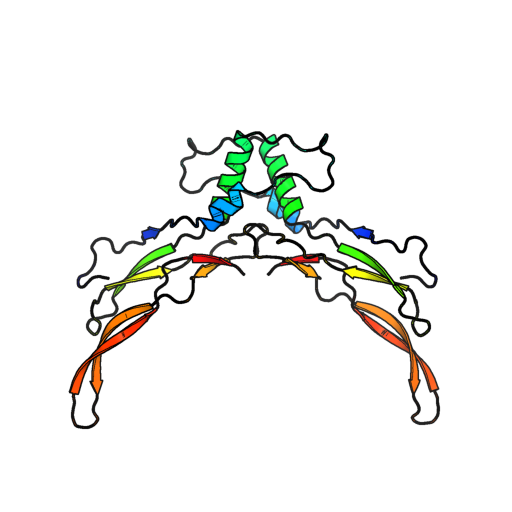 CYS A C 1
ATOM 791 O O . CYS A 1 98 ? -0.378 -11.82 -1.361 1 94.69 98 CYS A O 1
ATOM 793 N N . LEU A 1 99 ? -0.849 -10.609 -3.209 1 93.19 99 LEU A N 1
ATOM 794 C CA . LEU A 1 99 ? -2.186 -11.172 -3.373 1 93.19 99 LEU A CA 1
ATOM 795 C C . LEU A 1 99 ? -2.352 -11.789 -4.758 1 93.19 99 LEU A C 1
ATOM 797 O O . LEU A 1 99 ? -1.743 -11.328 -5.727 1 93.19 99 LEU A O 1
ATOM 801 N N . PRO A 1 100 ? -3.139 -12.852 -4.773 1 91.81 100 PRO A N 1
ATOM 802 C CA . PRO A 1 100 ? -3.348 -13.5 -6.074 1 91.81 100 PRO A CA 1
ATOM 803 C C . PRO A 1 100 ? -4.117 -12.609 -7.051 1 91.81 100 PRO A C 1
ATOM 805 O O . PRO A 1 100 ? -5.02 -11.875 -6.645 1 91.81 100 PRO A O 1
ATOM 808 N N . ALA A 1 101 ? -3.729 -12.695 -8.273 1 87.38 101 ALA A N 1
ATOM 809 C CA . ALA A 1 101 ? -4.496 -12.039 -9.32 1 87.38 101 ALA A CA 1
ATOM 810 C C . ALA A 1 101 ? -5.84 -12.734 -9.539 1 87.38 101 ALA A C 1
ATOM 812 O O . ALA A 1 101 ? -5.949 -13.945 -9.367 1 87.38 101 ALA A O 1
ATOM 813 N N . GLU A 1 102 ? -6.98 -12.047 -9.609 1 80.75 102 GLU A N 1
ATOM 814 C CA . GLU A 1 102 ? -8.281 -12.68 -9.828 1 80.75 102 GLU A CA 1
ATOM 815 C C . GLU A 1 102 ? -8.5 -13 -11.305 1 80.75 102 GLU A C 1
ATOM 817 O O . GLU A 1 102 ? -7.977 -12.312 -12.18 1 80.75 102 GLU A O 1
ATOM 822 N N . GLY A 1 103 ? -9.211 -14.219 -11.477 1 79.19 103 GLY A N 1
ATOM 823 C CA . GLY A 1 103 ? -9.875 -14.312 -12.766 1 79.19 103 GLY A CA 1
ATOM 824 C C . GLY A 1 103 ? -9.5 -15.562 -13.539 1 79.19 103 GLY A C 1
ATOM 825 O O . GLY A 1 103 ? -10.273 -16.031 -14.383 1 79.19 103 GLY A O 1
ATOM 826 N N . LYS A 1 104 ? -8.312 -16.125 -13.211 1 86.19 104 LYS A N 1
ATOM 827 C CA . LYS A 1 104 ? -7.961 -17.219 -14.117 1 86.19 104 LYS A CA 1
ATOM 828 C C . LYS A 1 104 ? -8.688 -18.5 -13.742 1 86.19 104 LYS A C 1
ATOM 830 O O . LYS A 1 104 ? -8.75 -18.859 -12.562 1 86.19 104 LYS A O 1
ATOM 835 N N . ARG A 1 105 ? -9.312 -19.125 -14.688 1 92.5 105 ARG A N 1
ATOM 836 C CA . ARG A 1 105 ? -9.953 -20.422 -14.484 1 92.5 105 ARG A CA 1
ATOM 837 C C . ARG A 1 105 ? -9.523 -21.422 -15.547 1 92.5 105 ARG A C 1
ATOM 839 O O . ARG A 1 105 ? -9.266 -21.062 -16.688 1 92.5 105 ARG A O 1
ATOM 846 N N . ILE A 1 106 ? -9.438 -22.578 -15.125 1 94 106 ILE A N 1
ATOM 847 C CA . ILE A 1 106 ? -9.211 -23.672 -16.078 1 94 106 ILE A CA 1
ATOM 848 C C . ILE A 1 106 ? -10.438 -24.578 -16.109 1 94 106 ILE A C 1
ATOM 850 O O . ILE A 1 106 ? -11.328 -24.469 -15.266 1 94 106 ILE A O 1
ATOM 854 N N . ARG A 1 107 ? -10.477 -25.359 -17.094 1 96 107 ARG A N 1
ATOM 855 C CA . ARG A 1 107 ? -11.617 -26.25 -17.219 1 96 107 ARG A CA 1
ATOM 856 C C . ARG A 1 107 ? -11.211 -27.703 -16.953 1 96 107 ARG A C 1
ATOM 858 O O . ARG A 1 107 ? -10.211 -28.172 -17.484 1 96 107 ARG A O 1
ATOM 865 N N . LEU A 1 108 ? -11.992 -28.281 -16.047 1 96.44 108 LEU A N 1
ATOM 866 C CA . LEU A 1 108 ? -11.789 -29.688 -15.703 1 96.44 108 LEU A CA 1
ATOM 867 C C . LEU A 1 108 ? -13.078 -30.484 -15.914 1 96.44 108 LEU A C 1
ATOM 869 O O . LEU A 1 108 ? -14.141 -29.906 -16.125 1 96.44 108 LEU A O 1
ATOM 873 N N . LEU A 1 109 ? -12.82 -31.719 -16.031 1 97.81 109 LEU A N 1
ATOM 874 C CA . LEU A 1 109 ? -13.984 -32.594 -16.047 1 97.81 109 LEU A CA 1
ATOM 875 C C . LEU A 1 109 ? -14.227 -33.219 -14.664 1 97.81 109 LEU A C 1
ATOM 877 O O . LEU A 1 109 ? -13.281 -33.625 -13.984 1 97.81 109 LEU A O 1
ATOM 881 N N . ARG A 1 110 ? -15.461 -33.219 -14.273 1 97.25 110 ARG A N 1
ATOM 882 C CA . ARG A 1 110 ? -15.867 -33.875 -13.031 1 97.25 110 ARG A CA 1
ATOM 883 C C . ARG A 1 110 ? -16.922 -34.938 -13.281 1 97.25 110 ARG A C 1
ATOM 885 O O . ARG A 1 110 ? -17.906 -34.688 -13.984 1 97.25 110 ARG A O 1
ATOM 892 N N . TRP A 1 111 ? -16.75 -36.094 -12.703 1 96.12 111 TRP A N 1
ATOM 893 C CA . TRP A 1 111 ? -17.734 -37.156 -12.781 1 96.12 111 TRP A CA 1
ATOM 894 C C . TRP A 1 111 ? -18.938 -36.875 -11.891 1 96.12 111 TRP A C 1
ATOM 896 O O . TRP A 1 111 ? -18.781 -36.656 -10.688 1 96.12 111 TRP A O 1
ATOM 906 N N . GLN A 1 112 ? -20.016 -36.75 -12.492 1 93.31 112 GLN A N 1
ATOM 907 C CA . GLN A 1 112 ? -21.219 -36.438 -11.734 1 93.31 112 GLN A CA 1
ATOM 908 C C . GLN A 1 112 ? -22.344 -37.438 -12.062 1 93.31 112 GLN A C 1
ATOM 910 O O . GLN A 1 112 ? -22.516 -37.812 -13.219 1 93.31 112 GLN A O 1
ATOM 915 N N . CYS A 1 113 ? -23.062 -37.844 -10.898 1 92.25 113 CYS A N 1
ATOM 916 C CA . CYS A 1 113 ? -24.219 -38.75 -11.07 1 92.25 113 CYS A CA 1
ATOM 917 C C . CYS A 1 113 ? -25.484 -38.062 -10.562 1 92.25 113 CYS A C 1
ATOM 919 O O . CYS A 1 113 ? -25.5 -37.469 -9.492 1 92.25 113 CYS A O 1
ATOM 921 N N . LYS A 1 114 ? -26.516 -38 -11.422 1 86.94 114 LYS A N 1
ATOM 922 C CA . LYS A 1 114 ? -27.812 -37.406 -11.07 1 86.94 114 LYS A CA 1
ATOM 923 C C . LYS A 1 114 ? -28.891 -38.5 -11.016 1 86.94 114 LYS A C 1
ATOM 925 O O . LYS A 1 114 ? -28.891 -39.406 -11.828 1 86.94 114 LYS A O 1
ATOM 930 N N . ARG A 1 115 ? -29.781 -38.438 -9.969 1 84.56 115 ARG A N 1
ATOM 931 C CA . ARG A 1 115 ? -30.812 -39.438 -9.711 1 84.56 115 ARG A CA 1
ATOM 932 C C . ARG A 1 115 ? -32.125 -39.031 -10.352 1 84.56 115 ARG A C 1
ATOM 934 O O . ARG A 1 115 ? -33.156 -39.719 -10.188 1 84.56 115 ARG A O 1
ATOM 941 N N . LYS A 1 116 ? -32.281 -38.188 -10.969 1 74.94 116 LYS A N 1
ATOM 942 C CA . LYS A 1 116 ? -33.625 -37.75 -11.344 1 74.94 116 LYS A CA 1
ATOM 943 C C . LYS A 1 116 ? -34.438 -38.875 -11.984 1 74.94 116 LYS A C 1
ATOM 945 O O . LYS A 1 116 ? -35.562 -39.156 -11.586 1 74.94 116 LYS A O 1
ATOM 950 N N . TYR A 1 117 ? -34.094 -39.5 -13.023 1 69.94 117 TYR A N 1
ATOM 951 C CA . TYR A 1 117 ? -34.781 -40.562 -13.734 1 69.94 117 TYR A CA 1
ATOM 952 C C . TYR A 1 117 ? -33.906 -41.812 -13.859 1 69.94 117 TYR A C 1
ATOM 954 O O . TYR A 1 117 ? -33.875 -42.438 -14.914 1 69.94 117 TYR A O 1
ATOM 962 N N . GLY A 1 118 ? -33.25 -42.156 -12.781 1 77.56 118 GLY A N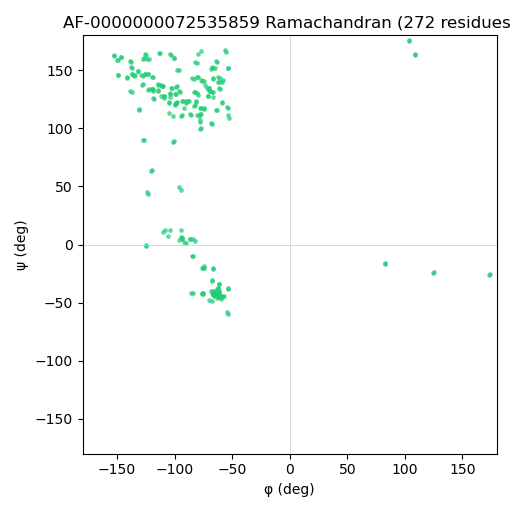 1
ATOM 963 C CA . GLY A 1 118 ? -32.219 -43.156 -12.727 1 77.56 118 GLY A CA 1
ATOM 964 C C . GLY A 1 118 ? -30.844 -42.594 -12.516 1 77.56 118 GLY A C 1
ATOM 965 O O . GLY A 1 118 ? -30.625 -41.406 -12.609 1 77.56 118 GLY A O 1
ATOM 966 N N . MET A 1 119 ? -29.984 -43.438 -12.133 1 85.81 119 MET A N 1
ATOM 967 C CA . MET A 1 119 ? -28.625 -42.938 -11.922 1 85.81 119 MET A CA 1
ATOM 968 C C . MET A 1 119 ? -27.906 -42.75 -13.258 1 85.81 119 MET A C 1
ATOM 970 O O . MET A 1 119 ? -27.703 -43.719 -13.992 1 85.81 119 MET A O 1
ATOM 974 N N . LYS A 1 120 ? -27.859 -41.562 -13.695 1 90.56 120 LYS A N 1
ATOM 975 C CA . LYS A 1 120 ? -27.062 -41.25 -14.875 1 90.56 120 LYS A CA 1
ATOM 976 C C . LYS A 1 120 ? -25.781 -40.531 -14.484 1 90.56 120 LYS A C 1
ATOM 978 O O . LYS A 1 120 ? -25.812 -39.562 -13.727 1 90.56 120 LYS A O 1
ATOM 983 N N . CYS A 1 121 ? -24.672 -41.219 -14.93 1 94.38 121 CYS A N 1
ATOM 984 C CA . CYS A 1 121 ? -23.375 -40.625 -14.641 1 94.38 121 CYS A CA 1
ATOM 985 C C . CYS A 1 121 ? -22.703 -40.125 -15.914 1 94.38 121 CYS A C 1
ATOM 987 O O . CYS A 1 121 ? -22.828 -40.75 -16.969 1 94.38 121 CYS A O 1
ATOM 989 N N . LYS A 1 122 ? -22.141 -38.906 -15.742 1 95.25 122 LYS A N 1
ATOM 990 C CA . LYS A 1 122 ? -21.422 -38.375 -16.891 1 95.25 122 LYS A CA 1
ATOM 991 C C . LYS A 1 122 ? -20.312 -37.406 -16.453 1 95.25 122 LYS A C 1
ATOM 993 O O . LYS A 1 122 ? -20.312 -36.938 -15.312 1 95.25 122 LYS A O 1
ATOM 998 N N . TRP A 1 123 ? -19.438 -37.188 -17.391 1 96 123 TRP A N 1
ATOM 999 C CA . TRP A 1 123 ? -18.391 -36.188 -17.172 1 96 123 TRP A CA 1
ATOM 1000 C C . TRP A 1 123 ? -18.922 -34.781 -17.453 1 96 123 TRP A C 1
ATOM 1002 O O . TRP A 1 123 ? -19.484 -34.531 -18.531 1 96 123 TRP A O 1
ATOM 1012 N N . MET A 1 124 ? -18.797 -33.938 -16.453 1 96.25 124 MET A N 1
ATOM 1013 C CA . MET A 1 124 ? -19.25 -32.562 -16.594 1 96.25 124 MET A CA 1
ATOM 1014 C C . MET A 1 124 ? -18.047 -31.609 -16.594 1 96.25 124 MET A C 1
ATOM 1016 O O . MET A 1 124 ? -17.141 -31.734 -15.773 1 96.25 124 MET A O 1
ATOM 1020 N N . LYS A 1 125 ? -18.047 -30.766 -17.656 1 96.88 125 LYS A N 1
ATOM 1021 C CA . LYS A 1 125 ? -17.031 -29.734 -17.688 1 96.88 125 LYS A CA 1
ATOM 1022 C C . LYS A 1 125 ? -17.297 -28.656 -16.641 1 96.88 125 LYS A C 1
ATOM 1024 O O . LYS A 1 125 ? -18.391 -28.094 -16.578 1 96.88 125 LYS A O 1
ATOM 1029 N N . ILE A 1 126 ? -16.266 -28.391 -15.836 1 95.94 126 ILE A N 1
ATOM 1030 C CA . ILE A 1 126 ? -16.453 -27.406 -14.773 1 95.94 126 ILE A CA 1
ATOM 1031 C C . ILE A 1 126 ? -15.266 -26.453 -14.742 1 95.94 126 ILE A C 1
ATOM 1033 O O . ILE A 1 126 ? -14.133 -26.844 -15.016 1 95.94 126 ILE A O 1
ATOM 1037 N N . PRO A 1 127 ? -15.609 -25.203 -14.398 1 95.56 127 PRO A N 1
ATOM 1038 C CA . PRO A 1 127 ? -14.508 -24.25 -14.172 1 95.56 127 PRO A CA 1
ATOM 1039 C C . PRO A 1 127 ? -13.805 -24.469 -12.836 1 95.56 127 PRO A C 1
ATOM 1041 O O . PRO A 1 127 ? -14.453 -24.812 -11.844 1 95.56 127 PRO A O 1
ATOM 1044 N N . TYR A 1 128 ? -12.484 -24.312 -12.875 1 93.62 128 TYR A N 1
ATOM 1045 C CA . TYR A 1 128 ? -11.672 -24.453 -11.672 1 93.62 128 TYR A CA 1
ATOM 1046 C C . TYR A 1 128 ? -10.711 -23.281 -11.516 1 93.62 128 TYR A C 1
ATOM 1048 O O . TYR A 1 128 ? -9.828 -23.078 -12.352 1 93.62 128 TYR A O 1
ATOM 1056 N N . PRO A 1 129 ? -10.914 -22.516 -10.438 1 92.75 129 PRO A N 1
ATOM 1057 C CA . PRO A 1 129 ? -10.055 -21.344 -10.258 1 92.75 129 PRO A CA 1
ATOM 1058 C C . PRO A 1 129 ? -8.609 -21.719 -9.906 1 92.75 129 PRO A C 1
ATOM 1060 O O . PRO A 1 129 ? -8.383 -22.656 -9.141 1 92.75 129 PRO A O 1
ATOM 1063 N N . VAL A 1 130 ? -7.672 -21.031 -10.602 1 91.62 130 VAL A N 1
ATOM 1064 C CA . VAL A 1 130 ? -6.262 -21.234 -10.281 1 91.62 130 VAL A CA 1
ATOM 1065 C C . VAL A 1 130 ? -5.562 -19.891 -10.133 1 91.62 130 VAL A C 1
ATOM 1067 O O . VAL A 1 130 ? -5.977 -18.891 -10.727 1 91.62 130 VAL A O 1
ATOM 1070 N N . THR A 1 131 ? -4.555 -19.859 -9.289 1 90.5 131 THR A N 1
ATOM 1071 C CA . THR A 1 131 ? -3.672 -18.703 -9.156 1 90.5 131 THR A CA 1
ATOM 1072 C C . THR A 1 131 ? -2.381 -18.906 -9.938 1 90.5 131 THR A C 1
ATOM 1074 O O . THR A 1 131 ? -1.664 -19.891 -9.711 1 90.5 131 THR A O 1
ATOM 1077 N N . ASP A 1 132 ? -2.082 -18 -10.883 1 88.44 132 ASP A N 1
ATOM 1078 C CA . ASP A 1 132 ? -0.842 -18.156 -11.641 1 88.44 132 ASP A CA 1
ATOM 1079 C C . ASP A 1 132 ? 0.023 -16.906 -11.555 1 88.44 132 ASP A C 1
ATOM 1081 O O . ASP A 1 132 ? 1.101 -16.844 -12.148 1 88.44 132 ASP A O 1
ATOM 1085 N N . GLU A 1 133 ? -0.555 -15.93 -10.828 1 90.12 133 GLU A N 1
ATOM 1086 C CA . GLU A 1 133 ? 0.216 -14.711 -10.633 1 90.12 133 GLU A CA 1
ATOM 1087 C C . GLU A 1 133 ? -0.12 -14.055 -9.297 1 90.12 133 GLU A C 1
ATOM 1089 O O . GLU A 1 133 ? -1.267 -14.102 -8.844 1 90.12 133 GLU A O 1
ATOM 1094 N N . CYS A 1 134 ? 0.856 -13.484 -8.766 1 92.25 134 CYS A N 1
ATOM 1095 C CA . CYS A 1 134 ? 0.706 -12.688 -7.555 1 92.25 134 CYS A CA 1
ATOM 1096 C C . CYS A 1 134 ? 1.209 -11.266 -7.777 1 92.25 134 CYS A C 1
ATOM 1098 O O . CYS A 1 134 ? 2.104 -11.039 -8.594 1 92.25 134 CYS A O 1
ATOM 1100 N N . PHE A 1 135 ? 0.57 -10.312 -7.109 1 91.44 135 PHE A N 1
ATOM 1101 C CA . PHE A 1 135 ? 0.979 -8.922 -7.219 1 91.44 135 PHE A CA 1
ATOM 1102 C C . PHE A 1 135 ? 0.961 -8.242 -5.852 1 91.44 135 PHE A C 1
ATOM 1104 O O . PHE A 1 135 ? 0.191 -8.633 -4.973 1 91.44 135 PHE A O 1
ATOM 1111 N N . CYS A 1 136 ? 1.797 -7.246 -5.746 1 93.81 136 CYS A N 1
ATOM 1112 C CA . CYS A 1 136 ? 1.816 -6.438 -4.531 1 93.81 136 CYS A CA 1
ATOM 1113 C C . CYS A 1 136 ? 0.691 -5.41 -4.543 1 93.81 136 CYS A C 1
ATOM 1115 O O . CYS A 1 136 ? 0.66 -4.527 -5.398 1 93.81 136 CYS A O 1
ATOM 1117 N N . SER A 1 137 ? -0.236 -5.691 -3.609 1 93 137 SER A N 1
ATOM 1118 C CA . SER A 1 137 ? -1.414 -4.832 -3.652 1 93 137 SER A CA 1
ATOM 1119 C C . SER A 1 137 ? -1.973 -4.59 -2.254 1 93 137 SER A C 1
ATOM 1121 O O . SER A 1 137 ? -1.52 -5.199 -1.284 1 93 137 SER A O 1
ATOM 1123 N N . CYS A 1 138 ? -2.812 -3.482 -2.191 1 92.75 138 CYS A N 1
ATOM 1124 C CA . CYS A 1 138 ? -3.561 -3.176 -0.978 1 92.75 138 CYS A CA 1
ATOM 1125 C C . CYS A 1 138 ? -4.855 -3.98 -0.917 1 92.75 138 CYS A C 1
ATOM 1127 O O . CYS A 1 138 ? -5.441 -4.301 -1.953 1 92.75 138 CYS A O 1
ATOM 1129 N N . MET B 1 1 ? -5.383 27.422 17.047 1 89.69 1 MET B N 1
ATOM 1130 C CA . MET B 1 1 ? -6.598 28.203 16.828 1 89.69 1 MET B CA 1
ATOM 1131 C C . MET B 1 1 ? -6.355 29.672 17.141 1 89.69 1 MET B C 1
ATOM 1133 O O . MET B 1 1 ? -5.379 30.016 17.812 1 89.69 1 MET B O 1
ATOM 1137 N N . SER B 1 2 ? -7.176 30.609 16.375 1 86.31 2 SER B N 1
ATOM 1138 C CA . SER B 1 2 ? -6.977 32.031 16.594 1 86.31 2 SER B CA 1
ATOM 1139 C C . SER B 1 2 ? -8.305 32.781 16.578 1 86.31 2 SER B C 1
ATOM 1141 O O . SER B 1 2 ? -9.203 32.469 15.797 1 86.31 2 SER B O 1
ATOM 1143 N N . ILE B 1 3 ? -8.32 33.781 17.438 1 88.25 3 ILE B N 1
ATOM 1144 C CA . ILE B 1 3 ? -9.523 34.594 17.5 1 88.25 3 ILE B CA 1
ATOM 1145 C C . ILE B 1 3 ? -9.57 35.531 16.312 1 88.25 3 ILE B C 1
ATOM 1147 O O . ILE B 1 3 ? -10.617 35.719 15.688 1 88.25 3 ILE B O 1
ATOM 1151 N N . THR B 1 4 ? -8.336 36.094 16.047 1 86.31 4 THR B N 1
ATOM 1152 C CA . THR B 1 4 ? -8.219 37.031 14.93 1 86.31 4 THR B CA 1
ATOM 1153 C C . THR B 1 4 ? -7.543 36.344 13.734 1 86.31 4 THR B C 1
ATOM 1155 O O . THR B 1 4 ? -6.938 35.281 13.875 1 86.31 4 THR B O 1
ATOM 1158 N N . GLN B 1 5 ? -7.711 37.031 12.523 1 85.06 5 GLN B N 1
ATOM 1159 C CA . GLN B 1 5 ? -7.098 36.5 11.312 1 85.06 5 GLN B CA 1
ATOM 1160 C C . GLN B 1 5 ? -5.582 36.375 11.453 1 85.06 5 GLN B C 1
ATOM 1162 O O . GLN B 1 5 ? -4.918 37.375 11.758 1 85.06 5 GLN B O 1
ATOM 1167 N N . PRO B 1 6 ? -5.234 35.219 11.258 1 84 6 PRO B N 1
ATOM 1168 C CA . PRO B 1 6 ? -3.783 35.062 11.352 1 84 6 PRO B CA 1
ATOM 1169 C C . PRO B 1 6 ? -3.035 35.781 10.242 1 84 6 PRO B C 1
ATOM 1171 O O . PRO B 1 6 ? -3.58 36 9.156 1 84 6 PRO B O 1
ATOM 1174 N N . VAL B 1 7 ? -1.823 36.188 10.508 1 77.31 7 VAL B N 1
ATOM 1175 C CA . VAL B 1 7 ? -0.987 36.938 9.594 1 77.31 7 VAL B CA 1
ATOM 1176 C C . VAL B 1 7 ? -0.59 36.094 8.406 1 77.31 7 VAL B C 1
ATOM 1178 O O . VAL B 1 7 ? -0.644 36.531 7.254 1 77.31 7 VAL B O 1
ATOM 1181 N N . HIS B 1 8 ? -0.126 34.906 8.688 1 69.5 8 HIS B N 1
ATOM 1182 C CA . HIS B 1 8 ? 0.293 34.031 7.59 1 69.5 8 HIS B CA 1
ATOM 1183 C C . HIS B 1 8 ? -0.776 33 7.273 1 69.5 8 HIS B C 1
ATOM 1185 O O . HIS B 1 8 ? -0.853 31.953 7.938 1 69.5 8 HIS B O 1
ATOM 1191 N N . ILE B 1 9 ? -1.657 33.344 6.418 1 68.19 9 ILE B N 1
ATOM 1192 C CA . ILE B 1 9 ? -2.791 32.5 6.047 1 68.19 9 ILE B CA 1
ATOM 1193 C C . ILE B 1 9 ? -2.363 31.516 4.965 1 68.19 9 ILE B C 1
ATOM 1195 O O . ILE B 1 9 ? -3.125 30.625 4.609 1 68.19 9 ILE B O 1
ATOM 1199 N N . HIS B 1 10 ? -1.006 31.609 4.707 1 66.5 10 HIS B N 1
ATOM 1200 C CA . HIS B 1 10 ? -0.559 30.75 3.625 1 66.5 10 HIS B CA 1
ATOM 1201 C C . HIS B 1 10 ? -0.328 29.328 4.125 1 66.5 10 HIS B C 1
ATOM 1203 O O . HIS B 1 10 ? -0.207 29.094 5.332 1 66.5 10 HIS B O 1
ATOM 1209 N N . GLU B 1 11 ? -0.387 28.391 3.232 1 71.75 11 GLU B N 1
ATOM 1210 C CA . GLU B 1 11 ? -0.182 26.969 3.477 1 71.75 11 GLU B CA 1
ATOM 1211 C C . GLU B 1 11 ? 1.157 26.719 4.164 1 71.75 11 GLU B C 1
ATOM 1213 O O . GLU B 1 11 ? 2.188 27.234 3.736 1 71.75 11 GLU B O 1
ATOM 1218 N N . ILE B 1 12 ? 1.056 26.125 5.426 1 74.69 12 ILE B N 1
ATOM 1219 C CA . ILE B 1 12 ? 2.24 25.641 6.129 1 74.69 12 ILE B CA 1
ATOM 1220 C C . ILE B 1 12 ? 2.365 24.125 5.953 1 74.69 12 ILE B C 1
ATOM 1222 O O . ILE B 1 12 ? 1.396 23.391 6.145 1 74.69 12 ILE B O 1
ATOM 1226 N N . VAL B 1 13 ? 3.475 23.781 5.383 1 75.38 13 VAL B N 1
ATOM 1227 C CA . VAL B 1 13 ? 3.711 22.344 5.215 1 75.38 13 VAL B CA 1
ATOM 1228 C C . VAL B 1 13 ? 4.539 21.812 6.383 1 75.38 13 VAL B C 1
ATOM 1230 O O . VAL B 1 13 ? 5.594 22.375 6.707 1 75.38 13 VAL B O 1
ATOM 1233 N N . SER B 1 14 ? 3.844 20.984 7.223 1 74.88 14 SER B N 1
ATOM 1234 C CA . SER B 1 14 ? 4.562 20.344 8.32 1 74.88 14 SER B CA 1
ATOM 1235 C C . SER B 1 14 ? 5.137 19 7.887 1 74.88 14 SER B C 1
ATOM 1237 O O . SER B 1 14 ? 4.445 18.188 7.262 1 74.88 14 SER B O 1
ATOM 1239 N N . ASN B 1 15 ? 6.465 19.016 8.102 1 67.06 15 ASN B N 1
ATOM 1240 C CA . ASN B 1 15 ? 7.156 17.766 7.824 1 67.06 15 ASN B CA 1
ATOM 1241 C C . ASN B 1 15 ? 7.352 16.938 9.094 1 67.06 15 ASN B C 1
ATOM 1243 O O . ASN B 1 15 ? 8.484 16.672 9.5 1 67.06 15 ASN B O 1
ATOM 1247 N N . LYS B 1 16 ? 6.176 16.812 9.828 1 70.06 16 LYS B N 1
ATOM 1248 C CA . LYS B 1 16 ? 6.344 15.906 10.969 1 70.06 16 LYS B CA 1
ATOM 1249 C C . LYS B 1 16 ? 6.902 14.555 10.523 1 70.06 16 LYS B C 1
ATOM 1251 O O . LYS B 1 16 ? 6.348 13.914 9.633 1 70.06 16 LYS B O 1
ATOM 1256 N N . ILE B 1 17 ? 8.117 14.352 10.938 1 73.62 17 ILE B N 1
ATOM 1257 C CA . ILE B 1 17 ? 8.844 13.125 10.602 1 73.62 17 ILE B CA 1
ATOM 1258 C C . ILE B 1 17 ? 8.141 11.922 11.219 1 73.62 17 ILE B C 1
ATOM 1260 O O . ILE B 1 17 ? 7.852 11.914 12.422 1 73.62 17 ILE B O 1
ATOM 1264 N N . ASP B 1 18 ? 7.684 11.117 10.398 1 82.06 18 ASP B N 1
ATOM 1265 C CA . ASP B 1 18 ? 7.18 9.828 10.859 1 82.06 18 ASP B CA 1
ATOM 1266 C C . ASP B 1 18 ? 8.32 8.945 11.375 1 82.06 18 ASP B C 1
ATOM 1268 O O . ASP B 1 18 ? 9.078 8.391 10.586 1 82.06 18 ASP B O 1
ATOM 1272 N N . HIS B 1 19 ? 8.375 8.859 12.672 1 86.12 19 HIS B N 1
ATOM 1273 C CA . HIS B 1 19 ? 9.477 8.117 13.297 1 86.12 19 HIS B CA 1
ATOM 1274 C C . HIS B 1 19 ? 9.438 6.648 12.898 1 86.12 19 HIS B C 1
ATOM 1276 O O . HIS B 1 19 ? 10.484 6.004 12.789 1 86.12 19 HIS B O 1
ATOM 1282 N N . LYS B 1 20 ? 8.273 6.191 12.812 1 88.25 20 LYS B N 1
ATOM 1283 C CA . LYS B 1 20 ? 8.156 4.793 12.406 1 88.25 20 LYS B CA 1
ATOM 1284 C C . LYS B 1 20 ? 8.727 4.574 11.008 1 88.25 20 LYS B C 1
ATOM 1286 O O . LYS B 1 20 ? 9.414 3.576 10.758 1 88.25 20 LYS B O 1
ATOM 1291 N N . LEU B 1 21 ? 8.438 5.488 10.164 1 91.69 21 LEU B N 1
ATOM 1292 C CA . LEU B 1 21 ? 8.953 5.422 8.805 1 91.69 21 LEU B CA 1
ATOM 1293 C C . LEU B 1 21 ? 10.477 5.461 8.789 1 91.69 21 LEU B C 1
ATOM 1295 O O . LEU B 1 21 ? 11.117 4.688 8.078 1 91.69 21 LEU B O 1
ATOM 1299 N N . VAL B 1 22 ? 11.047 6.32 9.672 1 91.75 22 VAL B N 1
ATOM 1300 C CA . VAL B 1 22 ? 12.492 6.469 9.773 1 91.75 22 VAL B CA 1
ATOM 1301 C C . VAL B 1 22 ? 13.109 5.176 10.305 1 91.75 22 VAL B C 1
ATOM 1303 O O . VAL B 1 22 ? 14.109 4.691 9.773 1 91.75 22 VAL B O 1
ATOM 1306 N N . ALA B 1 23 ? 12.5 4.637 11.266 1 92.44 23 ALA B N 1
ATOM 1307 C CA . ALA B 1 23 ? 12.992 3.393 11.852 1 92.44 23 ALA B CA 1
ATOM 1308 C C . ALA B 1 23 ? 12.961 2.258 10.828 1 92.44 23 ALA B C 1
ATOM 1310 O O . ALA B 1 23 ? 13.914 1.479 10.734 1 92.44 23 ALA B O 1
ATOM 1311 N N . GLU B 1 24 ? 11.891 2.221 10.109 1 91.19 24 GLU B N 1
ATOM 1312 C CA . GLU B 1 24 ? 11.758 1.187 9.094 1 91.19 24 GLU B CA 1
ATOM 1313 C C . GLU B 1 24 ? 12.82 1.351 8 1 91.19 24 GLU B C 1
ATOM 1315 O O . GLU B 1 24 ? 13.383 0.364 7.523 1 91.19 24 GLU B O 1
ATOM 1320 N N . ALA B 1 25 ? 13.07 2.566 7.648 1 93.5 25 ALA B N 1
ATOM 1321 C CA . ALA B 1 25 ? 14.039 2.842 6.594 1 93.5 25 ALA B CA 1
ATOM 1322 C C . ALA B 1 25 ? 15.453 2.479 7.043 1 93.5 25 ALA B C 1
ATOM 1324 O O . ALA B 1 25 ? 16.281 2.035 6.234 1 93.5 25 ALA B O 1
ATOM 1325 N N . ARG B 1 26 ? 15.719 2.604 8.273 1 90.19 26 ARG B N 1
ATOM 1326 C CA . ARG B 1 26 ? 17.047 2.318 8.812 1 90.19 26 ARG B CA 1
ATOM 1327 C C . ARG B 1 26 ? 17.297 0.816 8.867 1 90.19 26 ARG B C 1
ATOM 1329 O O . ARG B 1 26 ? 18.453 0.38 8.883 1 90.19 26 ARG B O 1
ATOM 1336 N N . HIS B 1 27 ? 16.219 0.064 8.836 1 86.56 27 HIS B N 1
ATOM 1337 C CA . HIS B 1 27 ? 16.375 -1.38 8.969 1 86.56 27 HIS B CA 1
ATOM 1338 C C . HIS B 1 27 ? 16.219 -2.076 7.621 1 86.56 27 HIS B C 1
ATOM 1340 O O . HIS B 1 27 ? 16.094 -3.301 7.562 1 86.56 27 HIS B O 1
ATOM 1346 N N . VAL B 1 28 ? 16.25 -1.275 6.719 1 81.81 28 VAL B N 1
ATOM 1347 C CA . VAL B 1 28 ? 16.109 -1.88 5.398 1 81.81 28 VAL B CA 1
ATOM 1348 C C . VAL B 1 28 ? 17.328 -2.736 5.086 1 81.81 28 VAL B C 1
ATOM 1350 O O . VAL B 1 28 ? 18.453 -2.336 5.371 1 81.81 28 VAL B O 1
ATOM 1353 N N . ASN B 1 29 ? 17.094 -3.955 4.645 1 79.75 29 ASN B N 1
ATOM 1354 C CA . ASN B 1 29 ? 18.125 -4.914 4.262 1 79.75 29 ASN B CA 1
ATOM 1355 C C . ASN B 1 29 ? 18.234 -5.023 2.744 1 79.75 29 ASN B C 1
ATOM 1357 O O . ASN B 1 29 ? 17.25 -5.297 2.057 1 79.75 29 ASN B O 1
ATOM 1361 N N . PHE B 1 30 ? 19.5 -4.832 2.262 1 80.38 30 PHE B N 1
ATOM 1362 C CA . PHE B 1 30 ? 19.719 -4.852 0.822 1 80.38 30 PHE B CA 1
ATOM 1363 C C . PHE B 1 30 ? 20.172 -6.234 0.365 1 80.38 30 PHE B C 1
ATOM 1365 O O . PHE B 1 30 ? 20.469 -6.438 -0.815 1 80.38 30 PHE B O 1
ATOM 1372 N N . THR B 1 31 ? 20.172 -7.074 1.329 1 78.19 31 THR B N 1
ATOM 1373 C CA . THR B 1 31 ? 20.594 -8.422 0.949 1 78.19 31 THR B CA 1
ATOM 1374 C C . THR B 1 31 ? 19.578 -9.062 0.005 1 78.19 31 THR B C 1
ATOM 1376 O O . THR B 1 31 ? 18.375 -8.984 0.24 1 78.19 31 THR B O 1
ATOM 1379 N N . ILE B 1 32 ? 20.109 -9.516 -1.108 1 74.25 32 ILE B N 1
ATOM 1380 C CA . ILE B 1 32 ? 19.266 -10.219 -2.068 1 74.25 32 ILE B CA 1
ATOM 1381 C C . ILE B 1 32 ? 19.125 -11.688 -1.657 1 74.25 32 ILE B C 1
ATOM 1383 O O . ILE B 1 32 ? 20.125 -12.414 -1.59 1 74.25 32 ILE B O 1
ATOM 1387 N N . PRO B 1 33 ? 17.875 -12.016 -1.419 1 72.38 33 PRO B N 1
ATOM 1388 C CA . PRO B 1 33 ? 17.703 -13.414 -1.017 1 72.38 33 PRO B CA 1
ATOM 1389 C C . PRO B 1 33 ? 18.172 -14.398 -2.082 1 72.38 33 PRO B C 1
ATOM 1391 O O . PRO B 1 33 ? 17.969 -14.164 -3.277 1 72.38 33 PRO B O 1
ATOM 1394 N N . GLY B 1 34 ? 18.75 -15.492 -1.598 1 73.56 34 GLY B N 1
ATOM 1395 C CA . GLY B 1 34 ? 19.156 -16.562 -2.494 1 73.56 34 GLY B CA 1
ATOM 1396 C C . GLY B 1 34 ? 20.516 -16.312 -3.139 1 73.56 34 GLY B C 1
ATOM 1397 O O . GLY B 1 34 ? 21.016 -17.156 -3.875 1 73.56 34 GLY B O 1
ATOM 1398 N N . VAL B 1 35 ? 20.891 -15.141 -3.055 1 79.19 35 VAL B N 1
ATOM 1399 C CA . VAL B 1 35 ? 22.188 -14.82 -3.646 1 79.19 35 VAL B CA 1
ATOM 1400 C C . VAL B 1 35 ? 23.297 -15.047 -2.619 1 79.19 35 VAL B C 1
ATOM 1402 O O . VAL B 1 35 ? 23.219 -14.562 -1.488 1 79.19 35 VAL B O 1
ATOM 1405 N N . PRO B 1 36 ? 24.203 -15.875 -3.025 1 86.5 36 PRO B N 1
ATOM 1406 C CA . PRO B 1 36 ? 25.328 -16.094 -2.105 1 86.5 36 PRO B CA 1
ATOM 1407 C C . PRO B 1 36 ? 26 -14.789 -1.681 1 86.5 36 PRO B C 1
ATOM 1409 O O . PRO B 1 36 ? 25.953 -13.789 -2.406 1 86.5 36 PRO B O 1
ATOM 1412 N N . ASN B 1 37 ? 26.562 -14.789 -0.556 1 83.5 37 ASN B N 1
ATOM 1413 C CA . ASN B 1 37 ? 27.203 -13.609 0.016 1 83.5 37 ASN B CA 1
ATOM 1414 C C . ASN B 1 37 ? 28.234 -13.008 -0.94 1 83.5 37 ASN B C 1
ATOM 1416 O O . ASN B 1 37 ? 28.375 -11.789 -1.014 1 83.5 37 ASN B O 1
ATOM 1420 N N . SER B 1 38 ? 28.938 -13.844 -1.636 1 87.69 38 SER B N 1
ATOM 1421 C CA . SER B 1 38 ? 29.984 -13.375 -2.535 1 87.69 38 SER B CA 1
ATOM 1422 C C . SER B 1 38 ? 29.391 -12.594 -3.707 1 87.69 38 SER B C 1
ATOM 1424 O O . SER B 1 38 ? 30.094 -11.805 -4.344 1 87.69 38 SER B O 1
ATOM 1426 N N . LYS B 1 39 ? 28.125 -12.836 -3.938 1 85.19 39 LYS B N 1
ATOM 1427 C CA . LYS B 1 39 ? 27.516 -12.203 -5.102 1 85.19 39 LYS B CA 1
ATOM 1428 C C . LYS B 1 39 ? 26.547 -11.102 -4.684 1 85.19 39 LYS B C 1
ATOM 1430 O O . LYS B 1 39 ? 25.812 -10.562 -5.512 1 85.19 39 LYS B O 1
ATOM 1435 N N . GLN B 1 40 ? 26.641 -10.789 -3.457 1 85.25 40 GLN B N 1
ATOM 1436 C CA . GLN B 1 40 ? 25.828 -9.688 -2.973 1 85.25 40 GLN B CA 1
ATOM 1437 C C . GLN B 1 40 ? 26.391 -8.344 -3.432 1 85.25 40 GLN B C 1
ATOM 1439 O O . GLN B 1 40 ? 27.609 -8.18 -3.559 1 85.25 40 GLN B O 1
ATOM 1444 N N . PRO B 1 41 ? 25.453 -7.457 -3.795 1 81.94 41 PRO B N 1
ATOM 1445 C CA . PRO B 1 41 ? 25.969 -6.125 -4.129 1 81.94 41 PRO B CA 1
ATOM 1446 C C . PRO B 1 41 ? 26.719 -5.473 -2.971 1 81.94 41 PRO B C 1
ATOM 1448 O O . PRO B 1 41 ? 26.344 -5.66 -1.809 1 81.94 41 PRO B O 1
ATOM 1451 N N . ASN B 1 42 ? 27.812 -4.812 -3.275 1 82.94 42 ASN B N 1
ATOM 1452 C CA . ASN B 1 42 ? 28.562 -4.059 -2.273 1 82.94 42 ASN B CA 1
ATOM 1453 C C . ASN B 1 42 ? 27.891 -2.729 -1.955 1 82.94 42 ASN B C 1
ATOM 1455 O O . ASN B 1 42 ? 27.891 -1.811 -2.777 1 82.94 42 ASN B O 1
ATOM 1459 N N . ILE B 1 43 ? 27.312 -2.723 -0.842 1 86.19 43 ILE B N 1
ATOM 1460 C CA . ILE B 1 43 ? 26.625 -1.503 -0.447 1 86.19 43 ILE B CA 1
ATOM 1461 C C . ILE B 1 43 ? 27.438 -0.759 0.606 1 86.19 43 ILE B C 1
ATOM 1463 O O . ILE B 1 43 ? 27.625 -1.256 1.719 1 86.19 43 ILE B O 1
ATOM 1467 N N . THR B 1 44 ? 27.922 0.38 0.22 1 87.25 44 THR B N 1
ATOM 1468 C CA . THR B 1 44 ? 28.688 1.213 1.147 1 87.25 44 THR B CA 1
ATOM 1469 C C . THR B 1 44 ? 27.75 1.975 2.08 1 87.25 44 THR B C 1
ATOM 1471 O O . THR B 1 44 ? 26.547 2.066 1.819 1 87.25 44 THR B O 1
ATOM 1474 N N . SER B 1 45 ? 28.375 2.496 3.186 1 87.75 45 SER B N 1
ATOM 1475 C CA . SER B 1 45 ? 27.578 3.279 4.137 1 87.75 45 SER B CA 1
ATOM 1476 C C . SER B 1 45 ? 26.984 4.516 3.475 1 87.75 45 SER B C 1
ATOM 1478 O O . SER B 1 45 ? 25.875 4.93 3.803 1 87.75 45 SER B O 1
ATOM 1480 N N . ALA B 1 46 ? 27.688 5.102 2.531 1 85.38 46 ALA B N 1
ATOM 1481 C CA . ALA B 1 46 ? 27.203 6.285 1.82 1 85.38 46 ALA B CA 1
ATOM 1482 C C . ALA B 1 46 ? 26.016 5.953 0.942 1 85.38 46 ALA B C 1
ATOM 1484 O O . ALA B 1 46 ? 25.031 6.707 0.897 1 85.38 46 ALA B O 1
ATOM 1485 N N . MET B 1 47 ? 26.078 4.805 0.294 1 87.06 47 MET B N 1
ATOM 1486 C CA . MET B 1 47 ? 24.969 4.367 -0.552 1 87.06 47 MET B CA 1
ATOM 1487 C C . MET B 1 47 ? 23.719 4.074 0.283 1 87.06 47 MET B C 1
ATOM 1489 O O . MET B 1 47 ? 22.609 4.445 -0.099 1 87.06 47 MET B O 1
ATOM 1493 N N . LEU B 1 48 ? 24.047 3.488 1.364 1 89 48 LEU B N 1
ATOM 1494 C CA . LEU B 1 48 ? 22.953 3.129 2.262 1 89 48 LEU B CA 1
ATOM 1495 C C . LEU B 1 48 ? 22.234 4.375 2.771 1 89 48 LEU B C 1
ATOM 1497 O O . LEU B 1 48 ? 21 4.426 2.793 1 89 48 LEU B O 1
ATOM 1501 N N . SER B 1 49 ? 23 5.285 3.164 1 89.12 49 SER B N 1
ATOM 1502 C CA . SER B 1 49 ? 22.438 6.52 3.699 1 89.12 49 SER B CA 1
ATOM 1503 C C . SER B 1 49 ? 21.594 7.242 2.652 1 89.12 49 SER B C 1
ATOM 1505 O O . SER B 1 49 ? 20.5 7.723 2.951 1 89.12 49 SER B O 1
ATOM 1507 N N . VAL B 1 50 ? 22.094 7.309 1.453 1 89.12 50 VAL B N 1
ATOM 1508 C CA . VAL B 1 50 ? 21.375 7.992 0.378 1 89.12 50 VAL B CA 1
ATOM 1509 C C . VAL B 1 50 ? 20.062 7.266 0.084 1 89.12 50 VAL B C 1
ATOM 1511 O O . VAL B 1 50 ? 19.016 7.902 -0.098 1 89.12 50 VAL B O 1
ATOM 1514 N N . PHE B 1 51 ? 20.203 5.984 0.049 1 91.25 51 PHE B N 1
ATOM 1515 C CA . PHE B 1 51 ? 19.016 5.188 -0.253 1 91.25 51 PHE B CA 1
ATOM 1516 C C . PHE B 1 51 ? 17.984 5.309 0.864 1 91.25 51 PHE B C 1
ATOM 1518 O O . PHE B 1 51 ? 16.797 5.465 0.6 1 91.25 51 PHE B O 1
ATOM 1525 N N . GLN B 1 52 ? 18.406 5.258 2.064 1 91.75 52 GLN B N 1
ATOM 1526 C CA . GLN B 1 52 ? 17.516 5.395 3.207 1 91.75 52 GLN B CA 1
ATOM 1527 C C . GLN B 1 52 ? 16.828 6.758 3.213 1 91.75 52 GLN B C 1
ATOM 1529 O O . GLN B 1 52 ? 15.633 6.859 3.512 1 91.75 52 GLN B O 1
ATOM 1534 N N . ASP B 1 53 ? 17.562 7.758 2.924 1 90 53 ASP B N 1
ATOM 1535 C CA . ASP B 1 53 ? 16.984 9.094 2.842 1 90 53 ASP B CA 1
ATOM 1536 C C . ASP B 1 53 ? 15.898 9.164 1.767 1 90 53 ASP B C 1
ATOM 1538 O O . ASP B 1 53 ? 14.859 9.789 1.962 1 90 53 ASP B O 1
ATOM 1542 N N . TRP B 1 54 ? 16.234 8.57 0.649 1 91.31 54 TRP B N 1
ATOM 1543 C CA . TRP B 1 54 ? 15.242 8.547 -0.422 1 91.31 54 TRP B CA 1
ATOM 1544 C C . TRP B 1 54 ? 13.984 7.805 0.021 1 91.31 54 TRP B C 1
ATOM 1546 O O . TRP B 1 54 ? 12.867 8.258 -0.248 1 91.31 54 TRP B O 1
ATOM 1556 N N . LEU B 1 55 ? 14.148 6.668 0.655 1 92.75 55 LEU B N 1
ATOM 1557 C CA . LEU B 1 55 ? 13.016 5.891 1.14 1 92.75 55 LEU B CA 1
ATOM 1558 C C . LEU B 1 55 ? 12.148 6.719 2.086 1 92.75 55 LEU B C 1
ATOM 1560 O O . LEU B 1 55 ? 10.922 6.688 2 1 92.75 55 LEU B O 1
ATOM 1564 N N . ILE B 1 56 ? 12.82 7.426 2.984 1 92.5 56 ILE B N 1
ATOM 1565 C CA . ILE B 1 56 ? 12.102 8.25 3.951 1 92.5 56 ILE B CA 1
ATOM 1566 C C . ILE B 1 56 ? 11.312 9.336 3.221 1 92.5 56 ILE B C 1
ATOM 1568 O O . ILE B 1 56 ? 10.141 9.562 3.516 1 92.5 56 ILE B O 1
ATOM 1572 N N . GLN B 1 57 ? 11.914 9.93 2.303 1 89.81 57 GLN B N 1
ATOM 1573 C CA . GLN B 1 57 ? 11.242 10.984 1.557 1 89.81 57 GLN B CA 1
ATOM 1574 C C . GLN B 1 57 ? 10.062 10.43 0.752 1 89.81 57 GLN B C 1
ATOM 1576 O O . GLN B 1 57 ? 8.992 11.039 0.713 1 89.81 57 GLN B O 1
ATOM 1581 N N . ARG B 1 58 ? 10.305 9.344 0.155 1 90.06 58 ARG B N 1
ATOM 1582 C CA . ARG B 1 58 ? 9.289 8.727 -0.686 1 90.06 58 ARG B CA 1
ATOM 1583 C C . ARG B 1 58 ? 8.055 8.344 0.134 1 90.06 58 ARG B C 1
ATOM 1585 O O . ARG B 1 58 ? 6.926 8.492 -0.332 1 90.06 58 ARG B O 1
ATOM 1592 N N . GLY B 1 59 ? 8.289 7.863 1.334 1 92.31 59 GLY B N 1
ATOM 1593 C CA . GLY B 1 59 ? 7.195 7.375 2.158 1 92.31 59 GLY B CA 1
ATOM 1594 C C . GLY B 1 59 ? 6.617 8.438 3.074 1 92.31 59 GLY B C 1
ATOM 1595 O O . GLY B 1 59 ? 5.723 8.148 3.875 1 92.31 59 GLY B O 1
ATOM 1596 N N . SER B 1 60 ? 7.137 9.648 2.969 1 91.94 60 SER B N 1
ATOM 1597 C CA . SER B 1 60 ? 6.688 10.711 3.855 1 91.94 60 SER B CA 1
ATOM 1598 C C . SER B 1 60 ? 5.426 11.383 3.322 1 91.94 60 SER B C 1
ATOM 1600 O O . SER B 1 60 ? 5.281 11.578 2.113 1 91.94 60 SER B O 1
ATOM 1602 N N . CYS B 1 61 ? 4.594 11.719 4.254 1 92.56 61 CYS B N 1
ATOM 1603 C CA . CYS B 1 61 ? 3.354 12.422 3.939 1 92.56 61 CYS B CA 1
ATOM 1604 C C . CYS B 1 61 ? 3.223 13.695 4.77 1 92.56 61 CYS B C 1
ATOM 1606 O O . CYS B 1 61 ? 2.645 13.672 5.859 1 92.56 61 CYS B O 1
ATOM 1608 N N . PRO B 1 62 ? 3.711 14.727 4.25 1 90.44 62 PRO B N 1
ATOM 1609 C CA . PRO B 1 62 ? 3.598 15.984 4.988 1 90.44 62 PRO B CA 1
ATOM 1610 C C . PRO B 1 62 ? 2.156 16.469 5.098 1 90.44 62 PRO B C 1
ATOM 1612 O O . PRO B 1 62 ? 1.344 16.219 4.207 1 90.44 62 PRO B O 1
ATOM 1615 N N . VAL B 1 63 ? 1.954 17.188 6.152 1 91.44 63 VAL B N 1
ATOM 1616 C CA . VAL B 1 63 ? 0.637 17.781 6.352 1 91.44 63 VAL B CA 1
ATOM 1617 C C . VAL B 1 63 ? 0.659 19.25 5.918 1 91.44 63 VAL B C 1
ATOM 1619 O O . VAL B 1 63 ? 1.583 19.984 6.262 1 91.44 63 VAL B O 1
ATOM 1622 N N . HIS B 1 64 ? -0.287 19.562 5.129 1 90.19 64 HIS B N 1
ATOM 1623 C CA . HIS B 1 64 ? -0.466 20.953 4.715 1 90.19 64 HIS B CA 1
ATOM 1624 C C . HIS B 1 64 ? -1.496 21.656 5.59 1 90.19 64 HIS B C 1
ATOM 1626 O O . HIS B 1 64 ? -2.562 21.094 5.871 1 90.19 64 HIS B O 1
ATOM 1632 N N . PHE B 1 65 ? -1.031 22.844 6.039 1 91.12 65 PHE B N 1
ATOM 1633 C CA . PHE B 1 65 ? -1.914 23.547 6.949 1 91.12 65 PHE B CA 1
ATOM 1634 C C . PHE B 1 65 ? -2.416 24.844 6.312 1 91.12 65 PHE B C 1
ATOM 1636 O O . PHE B 1 65 ? -1.665 25.531 5.617 1 91.12 65 PHE B O 1
ATOM 1643 N N . LEU B 1 66 ? -3.662 25.062 6.52 1 89.12 66 LEU B N 1
ATOM 1644 C CA . LEU B 1 66 ? -4.277 26.328 6.152 1 89.12 66 LEU B CA 1
ATOM 1645 C C . LEU B 1 66 ? -5.211 26.812 7.254 1 89.12 66 LEU B C 1
ATOM 1647 O O . LEU B 1 66 ? -5.812 26.016 7.969 1 89.12 66 LEU B O 1
ATOM 1651 N N . TRP B 1 67 ? -5.211 28.094 7.328 1 91.19 67 TRP B N 1
ATOM 1652 C CA . TRP B 1 67 ? -6.152 28.672 8.281 1 91.19 67 TRP B CA 1
ATOM 1653 C C . TRP B 1 67 ? -7.547 28.766 7.676 1 91.19 67 TRP B C 1
ATOM 1655 O O . TRP B 1 67 ? -7.711 29.25 6.555 1 91.19 67 TRP B O 1
ATOM 1665 N N . GLU B 1 68 ? -8.5 28.312 8.383 1 90.69 68 GLU B N 1
ATOM 1666 C CA . GLU B 1 68 ? -9.898 28.375 7.945 1 90.69 68 GLU B CA 1
ATOM 1667 C C . GLU B 1 68 ? -10.719 29.281 8.852 1 90.69 68 GLU B C 1
ATOM 1669 O O . GLU B 1 68 ? -10.633 29.188 10.078 1 90.69 68 GLU B O 1
ATOM 1674 N N . ASP B 1 69 ? -11.5 30.172 8.188 1 93.88 69 ASP B N 1
ATOM 1675 C CA . ASP B 1 69 ? -12.453 31 8.914 1 93.88 69 ASP B CA 1
ATOM 1676 C C . ASP B 1 69 ? -13.789 30.266 9.102 1 93.88 69 ASP B C 1
ATOM 1678 O O . ASP B 1 69 ? -14.531 30.062 8.141 1 93.88 69 ASP B O 1
ATOM 1682 N N . LEU B 1 70 ? -14.148 29.906 10.242 1 95.25 70 LEU B N 1
ATOM 1683 C CA . LEU B 1 70 ? -15.383 29.156 10.5 1 95.25 70 LEU B CA 1
ATOM 1684 C C . LEU B 1 70 ? -16.562 30.109 10.617 1 95.25 70 LEU B C 1
ATOM 1686 O O . LEU B 1 70 ? -17.719 29.672 10.562 1 95.25 70 LEU B O 1
ATOM 1690 N N . GLY B 1 71 ? -16.266 31.359 10.672 1 95.19 71 GLY B N 1
ATOM 1691 C CA . GLY B 1 71 ? -17.344 32.344 10.758 1 95.19 71 GLY B CA 1
ATOM 1692 C C . GLY B 1 71 ? -17.5 32.906 12.156 1 95.19 71 GLY B C 1
ATOM 1693 O O . GLY B 1 71 ? -16.891 32.438 13.109 1 95.19 71 GLY B O 1
ATOM 1694 N N . ILE B 1 72 ? -18.422 33.906 12.242 1 95.06 72 ILE B N 1
ATOM 1695 C CA . ILE B 1 72 ? -18.594 34.719 13.43 1 95.06 72 ILE B CA 1
ATOM 1696 C C . ILE B 1 72 ? -19.312 33.906 14.516 1 95.06 72 ILE B C 1
ATOM 1698 O O . ILE B 1 72 ? -19.234 34.25 15.703 1 95.06 72 ILE B O 1
ATOM 1702 N N . ASN B 1 73 ? -19.953 32.844 14.07 1 95.81 73 ASN B N 1
ATOM 1703 C CA . ASN B 1 73 ? -20.703 32.062 15.039 1 95.81 73 ASN B CA 1
ATOM 1704 C C . ASN B 1 73 ? -19.828 31.016 15.719 1 95.81 73 ASN B C 1
ATOM 1706 O O . ASN B 1 73 ? -20.312 30.234 16.531 1 95.81 73 ASN B O 1
ATOM 1710 N N . PHE B 1 74 ? -18.625 31.062 15.422 1 96.88 74 PHE B N 1
ATOM 1711 C CA . PHE B 1 74 ? -17.703 30.109 16.016 1 96.88 74 PHE B CA 1
ATOM 1712 C C . PHE B 1 74 ? -16.625 30.828 16.812 1 96.88 74 PHE B C 1
ATOM 1714 O O . PHE B 1 74 ? -16.172 31.922 16.438 1 96.88 74 PHE B O 1
ATOM 1721 N N . TRP B 1 75 ? -16.188 30.219 17.969 1 95.69 75 TRP B N 1
ATOM 1722 C CA . TRP B 1 75 ? -15.07 30.719 18.766 1 95.69 75 TRP B CA 1
ATOM 1723 C C . TRP B 1 75 ? -14.164 29.578 19.219 1 95.69 75 TRP B C 1
ATOM 1725 O O . TRP B 1 75 ? -14.625 28.625 19.859 1 95.69 75 TRP B O 1
ATOM 1735 N N . PRO B 1 76 ? -12.781 29.688 19.047 1 95.31 76 PRO B N 1
ATOM 1736 C CA . PRO B 1 76 ? -12.219 30.734 18.188 1 95.31 76 PRO B CA 1
ATOM 1737 C C . PRO B 1 76 ? -12.641 30.594 16.734 1 95.31 76 PRO B C 1
ATOM 1739 O O . PRO B 1 76 ? -13.023 29.5 16.297 1 95.31 76 PRO B O 1
ATOM 1742 N N . ARG B 1 77 ? -12.594 31.656 16.031 1 94.56 77 ARG B N 1
ATOM 1743 C CA . ARG B 1 77 ? -13.117 31.734 14.68 1 94.56 77 ARG B CA 1
ATOM 1744 C C . ARG B 1 77 ? -12.188 31.047 13.68 1 94.56 77 ARG B C 1
ATOM 1746 O O . ARG B 1 77 ? -12.641 30.391 12.75 1 94.56 77 ARG B O 1
ATOM 1753 N N . TRP B 1 78 ? -10.914 31.266 13.867 1 93.75 78 TRP B N 1
ATOM 1754 C CA . TRP B 1 78 ? -9.922 30.75 12.922 1 93.75 78 TRP B CA 1
ATOM 1755 C C . TRP B 1 78 ? -9.312 29.453 13.422 1 93.75 78 TRP B C 1
ATOM 1757 O O . TRP B 1 78 ? -8.789 29.391 14.539 1 93.75 78 TRP B O 1
ATOM 1767 N N . VAL B 1 79 ? -9.484 28.438 12.539 1 92.38 79 VAL B N 1
ATOM 1768 C CA . VAL B 1 79 ? -8.93 27.141 12.883 1 92.38 79 VAL B CA 1
ATOM 1769 C C . VAL B 1 79 ? -7.902 26.719 11.836 1 92.38 79 VAL B C 1
ATOM 1771 O O . VAL B 1 79 ? -8.133 26.875 10.633 1 92.38 79 VAL B O 1
ATOM 1774 N N . LYS B 1 80 ? -6.785 26.25 12.359 1 90.38 80 LYS B N 1
ATOM 1775 C CA . LYS B 1 80 ? -5.77 25.703 11.469 1 90.38 80 LYS B CA 1
ATOM 1776 C C . LYS B 1 80 ? -6.141 24.297 11.016 1 90.38 80 LYS B C 1
ATOM 1778 O O . LYS B 1 80 ? -6.148 23.359 11.82 1 90.38 80 LYS B O 1
ATOM 1783 N N . ARG B 1 81 ? -6.422 24.188 9.789 1 88.06 81 ARG B N 1
ATOM 1784 C CA . ARG B 1 81 ? -6.852 22.906 9.242 1 88.06 81 ARG B CA 1
ATOM 1785 C C . ARG B 1 81 ? -5.73 22.25 8.453 1 88.06 81 ARG B C 1
ATOM 1787 O O . ARG B 1 81 ? -5.121 22.891 7.582 1 88.06 81 ARG B O 1
ATOM 1794 N N . GLY B 1 82 ? -5.516 21.016 8.781 1 90 82 GLY B N 1
ATOM 1795 C CA . GLY B 1 82 ? -4.547 20.234 8.031 1 90 82 GLY B CA 1
ATOM 1796 C C . GLY B 1 82 ? -5.184 19.359 6.965 1 90 82 GLY B C 1
ATOM 1797 O O . GLY B 1 82 ? -6.344 18.969 7.086 1 90 82 GLY B O 1
ATOM 1798 N N . PHE B 1 83 ? -4.453 19.125 5.934 1 90.94 83 PHE B N 1
ATOM 1799 C CA . PHE B 1 83 ? -4.898 18.172 4.914 1 90.94 83 PHE B CA 1
ATOM 1800 C C . PHE B 1 83 ? -3.707 17.5 4.25 1 90.94 83 PHE B C 1
ATOM 1802 O O . PHE B 1 83 ? -2.58 17.984 4.332 1 90.94 83 PHE B O 1
ATOM 1809 N N . CYS B 1 84 ? -3.998 16.328 3.652 1 92.25 84 CYS B N 1
ATOM 1810 C CA . CYS B 1 84 ? -2.977 15.539 2.975 1 92.25 84 CYS B CA 1
ATOM 1811 C C . CYS B 1 84 ? -3.064 15.711 1.464 1 92.25 84 CYS B C 1
ATOM 1813 O O . CYS B 1 84 ? -4.16 15.758 0.903 1 92.25 84 CYS B O 1
ATOM 1815 N N . VAL B 1 85 ? -1.932 15.898 0.848 1 88.31 85 VAL B N 1
ATOM 1816 C CA . VAL B 1 85 ? -1.883 15.992 -0.607 1 88.31 85 VAL B CA 1
ATOM 1817 C C . VAL B 1 85 ? -1.591 14.617 -1.204 1 88.31 85 VAL B C 1
ATOM 1819 O O . VAL B 1 85 ? -0.628 13.953 -0.811 1 88.31 85 VAL B O 1
ATOM 1822 N N . ASP B 1 86 ? -2.479 14.18 -2.068 1 84.44 86 ASP B N 1
ATOM 1823 C CA . ASP B 1 86 ? -2.359 12.836 -2.615 1 84.44 86 ASP B CA 1
ATOM 1824 C C . ASP B 1 86 ? -2.221 12.867 -4.137 1 84.44 86 ASP B C 1
ATOM 1826 O O . ASP B 1 86 ? -3.094 12.375 -4.855 1 84.44 86 ASP B O 1
ATOM 1830 N N . GLU B 1 87 ? -1.182 13.438 -4.688 1 83.56 87 GLU B N 1
ATOM 1831 C CA . GLU B 1 87 ? -0.988 13.508 -6.133 1 83.56 87 GLU B CA 1
ATOM 1832 C C . GLU B 1 87 ? -0.343 12.234 -6.668 1 83.56 87 GLU B C 1
ATOM 1834 O O . GLU B 1 87 ? -0.742 11.719 -7.715 1 83.56 87 GLU B O 1
ATOM 1839 N N . ASP B 1 88 ? 0.618 11.727 -5.961 1 87.69 88 ASP B N 1
ATOM 1840 C CA . ASP B 1 88 ? 1.316 10.516 -6.375 1 87.69 88 ASP B CA 1
ATOM 1841 C C . ASP B 1 88 ? 1.311 9.469 -5.262 1 87.69 88 ASP B C 1
ATOM 1843 O O . ASP B 1 88 ? 1.061 9.789 -4.102 1 87.69 88 ASP B O 1
ATOM 1847 N N . SER B 1 89 ? 1.556 8.234 -5.727 1 93.31 89 SER B N 1
ATOM 1848 C CA . SER B 1 89 ? 1.657 7.184 -4.719 1 93.31 89 SER B CA 1
ATOM 1849 C C . SER B 1 89 ? 2.82 7.441 -3.766 1 93.31 89 SER B C 1
ATOM 1851 O O . SER B 1 89 ? 3.885 7.898 -4.188 1 93.31 89 SER B O 1
ATOM 1853 N N . CYS B 1 90 ? 2.645 7.207 -2.537 1 94.38 90 CYS B N 1
ATOM 1854 C CA . CYS B 1 90 ? 3.674 7.422 -1.526 1 94.38 90 CYS B CA 1
ATOM 1855 C C . CYS B 1 90 ? 4.457 6.145 -1.266 1 94.38 90 CYS B C 1
ATOM 1857 O O . CYS B 1 90 ? 5.246 6.074 -0.321 1 94.38 90 CYS B O 1
ATOM 1859 N N . SER B 1 91 ? 4.188 5.09 -2.057 1 95.25 91 SER B N 1
ATOM 1860 C CA . SER B 1 91 ? 4.82 3.807 -1.771 1 95.25 91 SER B CA 1
ATOM 1861 C C . SER B 1 91 ? 5.547 3.264 -2.996 1 95.25 91 SER B C 1
ATOM 1863 O O . SER B 1 91 ? 5.348 3.75 -4.109 1 95.25 91 SER B O 1
ATOM 1865 N N . TRP B 1 92 ? 6.398 2.275 -2.621 1 93.75 92 TRP B N 1
ATOM 1866 C CA . TRP B 1 92 ? 6.957 1.371 -3.623 1 93.75 92 TRP B CA 1
ATOM 1867 C C . TRP B 1 92 ? 6.566 -0.074 -3.326 1 93.75 92 TRP B C 1
ATOM 1869 O O . TRP B 1 92 ? 6.773 -0.562 -2.213 1 93.75 92 TRP B O 1
ATOM 1879 N N . PRO B 1 93 ? 6.133 -0.729 -4.363 1 94.56 93 PRO B N 1
ATOM 1880 C CA . PRO B 1 93 ? 5.582 -0.211 -5.617 1 94.56 93 PRO B CA 1
ATOM 1881 C C . PRO B 1 93 ? 4.402 0.731 -5.402 1 94.56 93 PRO B C 1
ATOM 1883 O O . PRO B 1 93 ? 3.887 0.833 -4.285 1 94.56 93 PRO B O 1
ATOM 1886 N N . PRO B 1 94 ? 4.012 1.491 -6.48 1 93.5 94 PRO B N 1
ATOM 1887 C CA . PRO B 1 94 ? 2.891 2.416 -6.297 1 93.5 94 PRO B CA 1
ATOM 1888 C C . PRO B 1 94 ? 1.597 1.705 -5.906 1 93.5 94 PRO B C 1
ATOM 1890 O O . PRO B 1 94 ? 1.3 0.626 -6.426 1 93.5 94 PRO B O 1
ATOM 1893 N N . GLY B 1 95 ? 0.899 2.232 -4.891 1 93.62 95 GLY B N 1
ATOM 1894 C CA . GLY B 1 95 ? -0.364 1.642 -4.477 1 93.62 95 GLY B CA 1
ATOM 1895 C C . GLY B 1 95 ? -0.941 2.279 -3.229 1 93.62 95 GLY B C 1
ATOM 1896 O O . GLY B 1 95 ? -2.145 2.188 -2.977 1 93.62 95 GLY B O 1
ATOM 1897 N N . MET B 1 96 ? -0.045 2.814 -2.492 1 95.81 96 MET B N 1
ATOM 1898 C CA . MET B 1 96 ? -0.502 3.473 -1.272 1 95.81 96 MET B CA 1
ATOM 1899 C C . MET B 1 96 ? -0.565 4.984 -1.462 1 95.81 96 MET B C 1
ATOM 1901 O O . MET B 1 96 ? 0.044 5.523 -2.387 1 95.81 96 MET B O 1
ATOM 1905 N N . HIS B 1 97 ? -1.369 5.633 -0.529 1 96.06 97 HIS B N 1
ATOM 1906 C CA . HIS B 1 97 ? -1.599 7.07 -0.651 1 96.06 97 HIS B CA 1
ATOM 1907 C C . HIS B 1 97 ? -1.539 7.754 0.71 1 96.06 97 HIS B C 1
ATOM 1909 O O . HIS B 1 97 ? -1.642 7.094 1.747 1 96.06 97 HIS B O 1
ATOM 1915 N N . CYS B 1 98 ? -1.273 9.023 0.596 1 94.69 98 CYS B N 1
ATOM 1916 C CA . CYS B 1 98 ? -1.249 9.781 1.838 1 94.69 98 CYS B CA 1
ATOM 1917 C C . CYS B 1 98 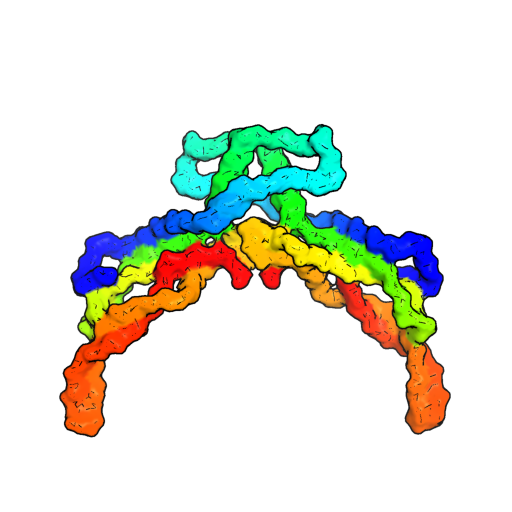? -2.662 10.086 2.322 1 94.69 98 CYS B C 1
ATOM 1919 O O . CYS B 1 98 ? -3.414 10.797 1.654 1 94.69 98 CYS B O 1
ATOM 1921 N N . LEU B 1 99 ? -2.965 9.555 3.479 1 93.25 99 LEU B N 1
ATOM 1922 C CA . LEU B 1 99 ? -4.301 9.688 4.047 1 93.25 99 LEU B CA 1
ATOM 1923 C C . LEU B 1 99 ? -4.234 10.273 5.457 1 93.25 99 LEU B C 1
ATOM 1925 O O . LEU B 1 99 ? -3.264 10.047 6.18 1 93.25 99 LEU B O 1
ATOM 1929 N N . PRO B 1 100 ? -5.258 11.047 5.773 1 91.88 100 PRO B N 1
ATOM 1930 C CA . PRO B 1 100 ? -5.266 11.641 7.113 1 91.88 100 PRO B CA 1
ATOM 1931 C C . PRO B 1 100 ? -5.422 10.594 8.219 1 91.88 100 PRO B C 1
ATOM 1933 O O . PRO B 1 100 ? -6.141 9.609 8.039 1 91.88 100 PRO B O 1
ATOM 1936 N N . ALA B 1 101 ? -4.73 10.836 9.273 1 87.38 101 ALA B N 1
ATOM 1937 C CA . ALA B 1 101 ? -4.93 10.008 10.453 1 87.38 101 ALA B CA 1
ATOM 1938 C C . ALA B 1 101 ? -6.297 10.266 11.086 1 87.38 101 ALA B C 1
ATOM 1940 O O . ALA B 1 101 ? -6.812 11.383 11.023 1 87.38 101 ALA B O 1
ATOM 1941 N N . GLU B 1 102 ? -7.105 9.266 11.43 1 80.75 102 GLU B N 1
ATOM 1942 C CA . GLU B 1 102 ? -8.414 9.477 12.031 1 80.75 102 GLU B CA 1
ATOM 1943 C C . GLU B 1 102 ? -8.297 9.781 13.523 1 80.75 102 GLU B C 1
ATOM 1945 O O . GLU B 1 102 ? -7.367 9.312 14.188 1 80.75 102 GLU B O 1
ATOM 1950 N N . GLY B 1 103 ? -9.273 10.734 13.938 1 79.12 103 GLY B N 1
ATOM 1951 C CA . GLY B 1 103 ? -9.547 10.664 15.359 1 79.12 103 GLY B CA 1
ATOM 1952 C C . GLY B 1 103 ? -9.359 11.992 16.078 1 79.12 103 GLY B C 1
ATOM 1953 O O . GLY B 1 103 ? -9.961 12.234 17.125 1 79.12 103 GLY B O 1
ATOM 1954 N N . LYS B 1 104 ? -8.508 12.875 15.477 1 86.44 104 LYS B N 1
ATOM 1955 C CA . LYS B 1 104 ? -8.25 14.039 16.312 1 86.44 104 LYS B CA 1
ATOM 1956 C C . LYS B 1 104 ? -9.398 15.047 16.234 1 86.44 104 LYS B C 1
ATOM 1958 O O . LYS B 1 104 ? -9.898 15.336 15.148 1 86.44 104 LYS B O 1
ATOM 1963 N N . ARG B 1 105 ? -9.914 15.484 17.359 1 92.38 105 ARG B N 1
ATOM 1964 C CA . ARG B 1 105 ? -10.93 16.516 17.422 1 92.38 105 ARG B CA 1
ATOM 1965 C C . ARG B 1 105 ? -10.523 17.641 18.375 1 92.38 105 ARG B C 1
ATOM 1967 O O . ARG B 1 105 ? -9.844 17.391 19.375 1 92.38 105 ARG B O 1
ATOM 1974 N N . ILE B 1 106 ? -10.875 18.75 18.031 1 94.06 106 ILE B N 1
ATOM 1975 C CA . ILE B 1 106 ? -10.719 19.875 18.938 1 94.06 106 ILE B CA 1
ATOM 1976 C C . ILE B 1 106 ? -12.094 20.375 19.375 1 94.06 106 ILE B C 1
ATOM 1978 O O . ILE B 1 106 ? -13.117 19.984 18.812 1 94.06 106 ILE B O 1
ATOM 1982 N N . ARG B 1 107 ? -12.07 21.125 20.359 1 96 107 ARG B N 1
ATOM 1983 C CA . ARG B 1 107 ? -13.336 21.656 20.875 1 96 107 ARG B CA 1
ATOM 1984 C C . ARG B 1 107 ? -13.469 23.141 20.594 1 96 107 ARG B C 1
ATOM 1986 O O . ARG B 1 107 ? -12.539 23.922 20.844 1 96 107 ARG B O 1
ATOM 1993 N N . LEU B 1 108 ? -14.594 23.453 19.969 1 96.44 108 LEU B N 1
ATOM 1994 C CA . LEU B 1 108 ? -14.93 24.844 19.672 1 96.44 108 LEU B CA 1
ATOM 1995 C C . LEU B 1 108 ? -16.266 25.234 20.297 1 96.44 108 LEU B C 1
ATOM 1997 O O . LEU B 1 108 ? -17.016 24.359 20.766 1 96.44 108 LEU B O 1
ATOM 2001 N N . LEU B 1 109 ? -16.375 26.5 20.406 1 97.88 109 LEU B N 1
ATOM 2002 C CA . LEU B 1 109 ? -17.688 27 20.797 1 97.88 109 LEU B CA 1
ATOM 2003 C C . LEU B 1 109 ? -18.484 27.453 19.578 1 97.88 109 LEU B C 1
ATOM 2005 O O . LEU B 1 109 ? -17.922 28.094 18.672 1 97.88 109 LEU B O 1
ATOM 2009 N N . ARG B 1 110 ? -19.719 27.109 19.547 1 97.19 110 ARG B N 1
ATOM 2010 C CA . ARG B 1 110 ? -20.641 27.562 18.516 1 97.19 110 ARG B CA 1
ATOM 2011 C C . ARG B 1 110 ? -21.844 28.281 19.125 1 97.19 110 ARG B C 1
ATOM 2013 O O . ARG B 1 110 ? -22.469 27.766 20.062 1 97.19 110 ARG B O 1
ATOM 2020 N N . TRP B 1 111 ? -22.172 29.406 18.578 1 96.06 111 TRP B N 1
ATOM 2021 C CA . TRP B 1 111 ? -23.359 30.156 18.984 1 96.06 111 TRP B CA 1
ATOM 2022 C C . TRP B 1 111 ? -24.625 29.5 18.469 1 96.06 111 TRP B C 1
ATOM 2024 O O . TRP B 1 111 ? -24.781 29.312 17.25 1 96.06 111 TRP B O 1
ATOM 2034 N N . GLN B 1 112 ? -25.406 29.078 19.328 1 93.06 112 GLN B N 1
ATOM 2035 C CA . GLN B 1 112 ? -26.641 28.406 18.922 1 93.06 112 GLN B CA 1
ATOM 2036 C C . GLN B 1 112 ? -27.859 29 19.609 1 93.06 112 GLN B C 1
ATOM 2038 O O . GLN B 1 112 ? -27.797 29.344 20.797 1 93.06 112 GLN B O 1
ATOM 2043 N N . CYS B 1 113 ? -28.953 29.172 18.75 1 92.38 113 CYS B N 1
ATOM 2044 C CA . CYS B 1 113 ? -30.219 29.656 19.297 1 92.38 113 CYS B CA 1
ATOM 2045 C C . CYS B 1 113 ? -31.328 28.641 19.125 1 92.38 113 CYS B C 1
ATOM 2047 O O . CYS B 1 113 ? -31.453 28.031 18.062 1 92.38 113 CYS B O 1
ATOM 2049 N N . LYS B 1 114 ? -31.984 28.266 20.234 1 87 114 LYS B N 1
ATOM 2050 C CA . LYS B 1 114 ? -33.094 27.312 20.219 1 87 114 LYS B CA 1
ATOM 2051 C C . LYS B 1 114 ? -34.406 28.016 20.547 1 87 114 LYS B C 1
ATOM 2053 O O . LYS B 1 114 ? -34.438 28.922 21.391 1 87 114 LYS B O 1
ATOM 2058 N N . ARG B 1 115 ? -35.531 27.719 19.812 1 84.44 115 ARG B N 1
ATOM 2059 C CA . ARG B 1 115 ? -36.812 28.359 19.938 1 84.44 115 ARG B CA 1
ATOM 2060 C C . ARG B 1 115 ? -37.719 27.578 20.906 1 84.44 115 ARG B C 1
ATOM 2062 O O . ARG B 1 115 ? -38.875 27.938 21.109 1 84.44 115 ARG B O 1
ATOM 2069 N N . LYS B 1 116 ? -37.438 26.734 21.484 1 74.06 116 LYS B N 1
ATOM 2070 C CA . LYS B 1 116 ? -38.406 25.922 22.203 1 74.06 116 LYS B CA 1
ATOM 2071 C C . LYS B 1 116 ? -39.281 26.766 23.125 1 74.06 116 LYS B C 1
ATOM 2073 O O . LYS B 1 116 ? -40.5 26.688 23.094 1 74.06 116 LYS B O 1
ATOM 2078 N N . TYR B 1 117 ? -38.844 27.438 24.016 1 68.62 117 TYR B N 1
ATOM 2079 C CA . TYR B 1 117 ? -39.594 28.266 24.969 1 68.62 117 TYR B CA 1
ATOM 2080 C C . TYR B 1 117 ? -39.125 29.703 24.938 1 68.62 117 TYR B C 1
ATOM 2082 O O . TYR B 1 117 ? -38.938 30.344 25.969 1 68.62 117 TYR B O 1
ATOM 2090 N N . GLY B 1 118 ? -38.969 30.203 23.703 1 77 118 GLY B N 1
ATOM 2091 C CA . GLY B 1 118 ? -38.344 31.484 23.438 1 77 118 GLY B CA 1
ATOM 2092 C C . GLY B 1 118 ? -36.969 31.359 22.797 1 77 118 GLY B C 1
ATOM 2093 O O . GLY B 1 118 ? -36.406 30.266 22.719 1 77 118 GLY B O 1
ATOM 2094 N N . MET B 1 119 ? -36.562 32.438 22.266 1 85.5 119 MET B N 1
ATOM 2095 C CA . MET B 1 119 ? -35.219 32.375 21.641 1 85.5 119 MET B CA 1
ATOM 2096 C C . MET B 1 119 ? -34.125 32.438 22.703 1 85.5 119 MET B C 1
ATOM 2098 O O . MET B 1 119 ? -34 33.438 23.406 1 85.5 119 MET B O 1
ATOM 2102 N N . LYS B 1 120 ? -33.625 31.344 23.031 1 90.31 120 LYS B N 1
ATOM 2103 C CA . LYS B 1 120 ? -32.438 31.297 23.906 1 90.31 120 LYS B CA 1
ATOM 2104 C C . LYS B 1 120 ? -31.188 30.969 23.125 1 90.31 120 LYS B C 1
ATOM 2106 O O . LYS B 1 120 ? -31.156 30.016 22.344 1 90.31 120 LYS B O 1
ATOM 2111 N N . CYS B 1 121 ? -30.234 31.969 23.266 1 94.38 121 CYS B N 1
ATOM 2112 C CA . CYS B 1 121 ? -28.953 31.797 22.594 1 94.38 121 CYS B CA 1
ATOM 2113 C C . CYS B 1 121 ? -27.828 31.547 23.578 1 94.38 121 CYS B C 1
ATOM 2115 O O . CYS B 1 121 ? -27.828 32.125 24.672 1 94.38 121 CYS B O 1
ATOM 2117 N N . LYS B 1 122 ? -27.016 30.578 23.188 1 95.19 122 LYS B N 1
ATOM 2118 C CA . LYS B 1 122 ? -25.875 30.297 24.047 1 95.19 122 LYS B CA 1
ATOM 2119 C C . LYS B 1 122 ? -24.719 29.703 23.25 1 95.19 122 LYS B C 1
ATOM 2121 O O . LYS B 1 122 ? -24.906 29.25 22.125 1 95.19 122 LYS B O 1
ATOM 2126 N N . TRP B 1 123 ? -23.578 29.781 23.891 1 95.88 123 TRP B N 1
ATOM 2127 C CA . TRP B 1 123 ? -22.406 29.125 23.328 1 95.88 123 TRP B CA 1
ATOM 2128 C C . TRP B 1 123 ? -22.391 27.625 23.656 1 95.88 123 TRP B C 1
ATOM 2130 O O . TRP B 1 123 ? -22.516 27.25 24.828 1 95.88 123 TRP B O 1
ATOM 2140 N N . MET B 1 124 ? -22.344 26.859 22.609 1 96.25 124 MET B N 1
ATOM 2141 C CA . MET B 1 124 ? -22.312 25.406 22.781 1 96.25 124 MET B CA 1
ATOM 2142 C C . MET B 1 124 ? -20.938 24.844 22.406 1 96.25 124 MET B C 1
ATOM 2144 O O . MET B 1 124 ? -20.391 25.219 21.359 1 96.25 124 MET B O 1
ATOM 2148 N N . LYS B 1 125 ? -20.406 24.062 23.359 1 96.81 125 LYS B N 1
ATOM 2149 C CA . LYS B 1 125 ? -19.172 23.359 23.047 1 96.81 125 LYS B CA 1
ATOM 2150 C C . LYS B 1 125 ? -19.406 22.25 22.047 1 96.81 125 LYS B C 1
ATOM 2152 O O . LYS B 1 125 ? -20.266 21.391 22.25 1 96.81 125 LYS B O 1
ATOM 2157 N N . ILE B 1 126 ? -18.594 22.266 20.969 1 95.94 126 ILE B N 1
ATOM 2158 C CA . ILE B 1 126 ? -18.781 21.25 19.922 1 95.94 126 ILE B CA 1
ATOM 2159 C C . ILE B 1 126 ? -17.438 20.688 19.516 1 95.94 126 ILE B C 1
ATOM 2161 O O . ILE B 1 126 ? -16.438 21.406 19.484 1 95.94 126 ILE B O 1
ATOM 2165 N N . PRO B 1 127 ? -17.484 19.391 19.203 1 95.69 127 PRO B N 1
ATOM 2166 C CA . PRO B 1 127 ? -16.266 18.812 18.625 1 95.69 127 PRO B CA 1
ATOM 2167 C C . PRO B 1 127 ? -16.078 19.188 17.156 1 95.69 127 PRO B C 1
ATOM 2169 O O . PRO B 1 127 ? -17.047 19.281 16.406 1 95.69 127 PRO B O 1
ATOM 2172 N N . TYR B 1 128 ? -14.805 19.438 16.812 1 93.56 128 TYR B N 1
ATOM 2173 C CA . TYR B 1 128 ? -14.445 19.781 15.445 1 93.56 128 TYR B CA 1
ATOM 2174 C C . TYR B 1 128 ? -13.273 18.938 14.953 1 93.56 128 TYR B C 1
ATOM 2176 O O . TYR B 1 128 ? -12.164 19.031 15.492 1 93.56 128 TYR B O 1
ATOM 2184 N N . PRO B 1 129 ? -13.555 18.125 13.922 1 92.75 129 PRO B N 1
ATOM 2185 C CA . PRO B 1 129 ? -12.477 17.266 13.438 1 92.75 129 PRO B CA 1
ATOM 2186 C C . PRO B 1 129 ? -11.367 18.031 12.734 1 92.75 129 PRO B C 1
ATOM 2188 O O . PRO B 1 129 ? -11.648 18.984 11.984 1 92.75 129 PRO B O 1
ATOM 2191 N N . VAL B 1 130 ? -10.109 17.672 13.102 1 91.62 130 VAL B N 1
ATOM 2192 C CA . VAL B 1 130 ? -8.969 18.281 12.422 1 91.62 130 VAL B CA 1
ATOM 2193 C C . VAL B 1 130 ? -7.984 17.203 12 1 91.62 130 VAL B C 1
ATOM 2195 O O . VAL B 1 130 ? -7.902 16.141 12.625 1 91.62 130 VAL B O 1
ATOM 2198 N N . THR B 1 131 ? -7.289 17.438 10.906 1 90.62 131 THR B N 1
ATOM 2199 C CA . THR B 1 131 ? -6.184 16.594 10.461 1 90.62 131 THR B CA 1
ATOM 2200 C C . THR B 1 131 ? -4.844 17.203 10.867 1 90.62 131 THR B C 1
ATOM 2202 O O . THR B 1 131 ? -4.535 18.344 10.508 1 90.62 131 THR B O 1
ATOM 2205 N N . ASP B 1 132 ? -4.047 16.438 11.641 1 88.69 132 ASP B N 1
ATOM 2206 C CA . ASP B 1 132 ? -2.748 16.984 12.023 1 88.69 132 ASP B CA 1
ATOM 2207 C C . ASP B 1 132 ? -1.615 16.047 11.625 1 88.69 132 ASP B C 1
ATOM 2209 O O . ASP B 1 132 ? -0.445 16.328 11.891 1 88.69 132 ASP B O 1
ATOM 2213 N N . GLU B 1 133 ? -2.055 14.93 11.031 1 90.38 133 GLU B N 1
ATOM 2214 C CA . GLU B 1 133 ? -1.05 13.992 10.555 1 90.38 133 GLU B CA 1
ATOM 2215 C C . GLU B 1 133 ? -1.548 13.227 9.328 1 90.38 133 GLU B C 1
ATOM 2217 O O . GLU B 1 133 ?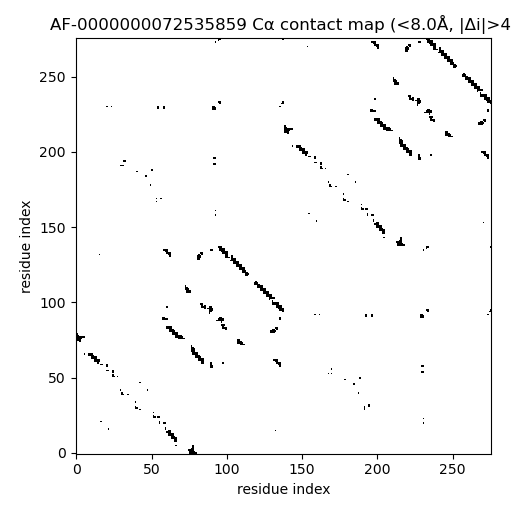 -2.738 12.93 9.219 1 90.38 133 GLU B O 1
ATOM 2222 N N . CYS B 1 134 ? -0.655 12.961 8.5 1 92.31 134 CYS B N 1
ATOM 2223 C CA . CYS B 1 134 ? -0.903 12.117 7.332 1 92.31 134 CYS B CA 1
ATOM 2224 C C . CYS B 1 134 ? 0.039 10.922 7.316 1 92.31 134 CYS B C 1
ATOM 2226 O O . CYS B 1 134 ? 1.16 11 7.82 1 92.31 134 CYS B O 1
ATOM 2228 N N . PHE B 1 135 ? -0.468 9.797 6.801 1 91.56 135 PHE B N 1
ATOM 2229 C CA . PHE B 1 135 ? 0.347 8.594 6.707 1 91.56 135 PHE B CA 1
ATOM 2230 C C . PHE B 1 135 ? 0.15 7.91 5.359 1 91.56 135 PHE B C 1
ATOM 2232 O O . PHE B 1 135 ? -0.916 8.023 4.75 1 91.56 135 PHE B O 1
ATOM 2239 N N . CYS B 1 136 ? 1.185 7.219 4.953 1 93.81 136 CYS B N 1
ATOM 2240 C CA . CYS B 1 136 ? 1.096 6.414 3.738 1 93.81 136 CYS B CA 1
ATOM 2241 C C . CYS B 1 136 ? 0.378 5.098 4.008 1 93.81 136 CYS B C 1
ATOM 2243 O O . CYS B 1 136 ? 0.866 4.266 4.773 1 93.81 136 CYS B O 1
ATOM 2245 N N . SER B 1 137 ? -0.823 5.066 3.404 1 92.94 137 SER B N 1
ATOM 2246 C CA . SER B 1 137 ? -1.632 3.896 3.736 1 92.94 137 SER B CA 1
ATOM 2247 C C . SER B 1 137 ? -2.488 3.463 2.551 1 92.94 137 SER B C 1
ATOM 2249 O O . SER B 1 137 ? -2.553 4.16 1.536 1 92.94 137 SER B O 1
ATOM 2251 N N . CYS B 1 138 ? -2.951 2.154 2.666 1 92.75 138 CYS B N 1
ATOM 2252 C CA . CYS B 1 138 ? -3.906 1.604 1.712 1 92.75 138 CYS B CA 1
ATOM 2253 C C . CYS B 1 138 ? -5.336 1.969 2.1 1 92.75 138 CYS B C 1
ATOM 2255 O O . CYS B 1 138 ? -5.641 2.133 3.283 1 92.75 138 CYS B O 1
#

pLDDT: mean 88.24, std 7.31, range [66.31, 97.88]

Sequence (276 aa):
MSITQPVHIHEIVSNKIDHKLVAEARHVNFTIPGVPNSKQPNITSAMLSVFQDWLIQRGSCPVHFLWEDLGINFWPRWVKRGFCVDEDSCSWPPGMHCLPAEGKRIRLLRWQCKRKYGMKCKWMKIPYPVTDECFCSCMSITQPVHIHEIVSNKIDHKLVAEARHVNFTIPGVPNSKQPNITSAMLSVFQDWLIQRGSCPVHFLWEDLGINFWPRWVKRGFCVDEDSCSWPPGMHCLPAEGKRIRLLRWQCKRKYGMKCKWMKIPYPVTDECFCSC

Secondary structure (DSSP, 8-state):
-BSSPPS--SPEEE----HHHHHHHHT---PPTTS-GGGS----HHHHHHHHHHHHHHH--PEEEEEEE--TTEES-EEEEEEE--SS--SBSS--EEEEPS--EEEEEEEEEE-BTB-EEEEEEEEEE----EEEE-/-BSSPPS--SPEEE----HHHHHHHHT---PPTTS-GGGS----HHHHHHHHHHHHHHH--PEEEEEEE--TTEES-EEEEEEE--SS--SBSS--EEEEPS--EEEEEEEEEE-BTB-EEEEEEEEEE----EEEE-

Nearest PDB structures (foldseek):
  1m4u-assembly1_A-2  TM=7.376E-01  e=2.493E-08  Homo sapiens
  7ag0-assembly1_A-2  TM=5.618E-01  e=1.827E-06  Homo sapiens
  6d3o-assembly1_A  TM=3.657E-01  e=8.039E-01  Homo sapiens
  1ry6-assembly1_A  TM=3.422E-01  e=7.280E+00  Plasmodium falciparum
  1m4u-assembly1_A-2  TM=8.430E-01  e=1.659E-08  Homo sapiens

InterPro domains:
  IPR008717 Noggin [PF05806] (16-138)
  IPR008717 Noggin [PTHR10494] (15-138)
  IPR029034 Cystine-knot cytokine [G3DSA:2.10.90.10] (11-138)
  IPR029034 Cystine-knot cytokine [SSF57501] (10-138)

Foldseek 3Di:
DDQDDDPPQDKDKDQPQDVVQLVCLLPDDPFDPPDDPVPTDDQDPVNSVVSSVVSSQLFTWIKIWGWDQCDPQKVSRIDIAIDTDWPFASDVPRDWTKDFDDDDWDKIWGWDWDCPPHTDIDTDIDIDDGGDDIGTGD/DDQDDDPPQDKDWDQPQDVVQLVVLLPDDQADPPDDPVPGDDADPVNSVVSSVVSSVLFTWIWIWGWDQCDPQKVSRIDIAIDTDWPFASDVPRDWTKDFDDDDWDKIWGWDWDCPPHTDIDTDIDIDDGGDGIGTGD

Organism: Lottia gigantea (NCBI:txid225164)

Radius of gyration: 28.44 Å; Cα contacts (8 Å, |Δi|>4): 512; chains: 2; bounding box: 70×80×43 Å

Solvent-accessible surface area (backbone atoms only — not comparable to full-atom values): 15685 Å² total; per-residue (Å²): 116,31,74,57,84,64,88,73,58,58,75,43,74,40,72,73,73,54,60,66,52,49,53,50,36,72,63,59,74,82,72,57,83,93,48,54,78,92,70,45,82,87,75,47,73,68,54,48,51,54,53,32,50,47,50,39,58,46,34,53,31,47,24,35,28,32,62,39,80,70,41,91,54,29,42,61,20,26,37,70,38,32,47,48,72,65,87,60,56,22,27,40,55,70,70,24,31,33,37,62,54,84,82,50,62,44,79,33,32,32,64,42,74,46,63,86,91,46,82,46,72,46,77,39,82,39,83,40,82,44,32,87,44,31,38,56,39,110,116,29,74,57,86,65,87,73,57,59,76,41,75,40,74,74,73,54,63,67,53,48,54,53,37,71,63,63,73,82,74,55,83,93,49,55,78,90,70,45,83,87,76,48,74,69,55,47,50,54,49,31,51,43,50,38,58,48,35,52,33,47,24,36,28,33,62,39,78,70,41,91,52,29,42,61,22,26,37,69,39,32,44,50,73,61,89,59,56,24,27,38,56,72,68,24,31,33,37,61,53,84,82,49,61,44,80,35,32,32,63,43,72,47,62,85,90,48,83,47,71,46,78,38,82,41,82,41,81,45,30,87,43,32,38,55,39,105